Protein AF-A0A4W4F3M6-F1 (afdb_monomer)

Solvent-accessible surface area (backbone atoms only — not comparable to full-atom values): 14169 Å² total; per-residue (Å²): 135,55,70,69,59,50,49,32,59,74,66,23,46,83,70,50,26,47,63,78,42,70,34,51,40,45,69,64,74,73,84,75,56,84,88,66,72,78,77,68,86,71,60,65,53,36,33,48,32,36,32,33,39,76,52,85,80,70,49,48,35,43,35,35,32,36,32,43,68,99,49,94,57,76,42,83,77,48,75,41,51,55,82,42,39,48,34,41,33,33,76,41,47,89,52,92,53,26,43,36,34,44,33,39,82,92,46,77,50,51,35,26,33,85,34,36,66,51,34,46,57,40,52,33,54,49,50,55,47,41,71,74,69,40,81,91,57,68,53,45,76,40,42,48,33,62,78,56,76,72,55,89,52,63,67,56,60,48,48,51,50,48,53,48,49,51,52,50,49,54,49,54,49,50,59,47,49,57,55,46,52,58,51,50,52,53,50,50,54,52,49,52,50,52,49,52,50,52,53,49,53,49,50,54,67,72,67,51,75,88,74,90,72,88,79,94,84,81,88,82,94,76,88,78,98,79,86,88,81,85,87,88,87,79,89,77,84,80,131

pLDDT: mean 77.43, std 20.56, range [33.91, 98.5]

Radius of gyration: 34.09 Å; Cα contacts (8 Å, |Δi|>4): 280; chains: 1; bounding box: 42×45×116 Å

Nearest PDB structures (foldseek):
  5ulm-assembly1_A  TM=6.623E-01  e=1.222E-02  Homo sapiens
  8qgy-assembly1_A  TM=6.913E-01  e=2.417E-02  Homo sapiens
  5ulm-assembly2_B  TM=6.569E-01  e=1.369E-02  Homo sapiens
  1fao-assembly1_A  TM=5.763E-01  e=4.268E-02  Homo sapiens
  7byj-assembly1_A  TM=5.659E-01  e=5.358E-02  Homo sapiens

Organism: Electrophorus electricus (NCBI:txid8005)

Sequence (239 aa):
MSAKSAINKEIFTPHDERMLAAVQVKRRTKKKLPFLATGGQGDYSTFICLSVTNRKPTQVSITKVKQFEGSSSFIRRSQWTLDQLRQVNGIDPNRDGPEFDLMFENAFDQWVASSAGDKCMFVQVLHHTCQRYSADRKPEFVNCQSKLLGGNSILHSAADSVTSAVQKASQALNERGERLGRVEERTGDLMNSAQQFADTAHKVACSAPACSRVPRRLTPLLQCTRLFRGRSLPLRKLR

Structure (mmCIF, N/CA/C/O backbone):
data_AF-A0A4W4F3M6-F1
#
_entry.id   AF-A0A4W4F3M6-F1
#
loop_
_atom_site.group_PDB
_atom_site.id
_atom_site.type_symbol
_atom_site.label_atom_id
_atom_site.label_alt_id
_atom_site.label_comp_id
_atom_site.label_asym_id
_atom_site.label_entity_id
_atom_site.label_seq_id
_atom_site.pdbx_PDB_ins_code
_atom_site.Cartn_x
_atom_site.Cartn_y
_atom_site.Cartn_z
_atom_site.occupancy
_atom_site.B_iso_or_equiv
_atom_site.auth_seq_id
_atom_site.auth_comp_id
_atom_site.auth_asym_id
_atom_site.auth_atom_id
_atom_site.pdbx_PDB_model_num
ATOM 1 N N . MET A 1 1 ? 16.208 6.140 13.413 1.00 58.16 1 MET A N 1
ATOM 2 C CA . MET A 1 1 ? 14.813 5.693 13.166 1.00 58.16 1 MET A CA 1
ATOM 3 C C . MET A 1 1 ? 14.754 5.028 11.797 1.00 58.16 1 MET A C 1
ATOM 5 O O . MET A 1 1 ? 15.460 5.485 10.911 1.00 58.16 1 MET A O 1
ATOM 9 N N . SER A 1 2 ? 13.983 3.951 11.615 1.00 86.50 2 SER A N 1
ATOM 10 C CA . SER A 1 2 ? 13.838 3.315 10.294 1.00 86.50 2 SER A CA 1
ATOM 11 C C . SER A 1 2 ? 12.911 4.133 9.389 1.00 86.50 2 SER A C 1
ATOM 13 O O . SER A 1 2 ? 11.966 4.752 9.884 1.00 86.50 2 SER A O 1
ATOM 15 N N . ALA A 1 3 ? 13.129 4.091 8.069 1.00 88.06 3 ALA A N 1
ATOM 16 C CA . ALA A 1 3 ? 12.263 4.769 7.097 1.00 88.06 3 ALA A CA 1
ATOM 17 C C . ALA A 1 3 ? 10.784 4.374 7.269 1.00 88.06 3 ALA A C 1
ATOM 19 O O . ALA A 1 3 ? 9.910 5.232 7.250 1.00 88.06 3 ALA A O 1
ATOM 20 N N . LYS A 1 4 ? 10.501 3.093 7.557 1.00 91.44 4 LYS A N 1
ATOM 21 C CA . LYS A 1 4 ? 9.136 2.605 7.829 1.00 91.44 4 LYS A CA 1
ATOM 22 C C . LYS A 1 4 ? 8.488 3.320 9.026 1.00 91.44 4 LYS A C 1
ATOM 24 O O . LYS A 1 4 ? 7.316 3.674 8.962 1.00 91.44 4 LYS A O 1
ATOM 29 N N . SER A 1 5 ? 9.235 3.550 10.111 1.00 93.31 5 SER A N 1
ATOM 30 C CA . SER A 1 5 ? 8.703 4.249 11.289 1.00 93.31 5 SER A CA 1
ATOM 31 C C . SER A 1 5 ? 8.422 5.725 11.003 1.00 93.31 5 SER A C 1
ATOM 33 O O . SER A 1 5 ? 7.384 6.227 11.430 1.00 93.31 5 SER A O 1
ATOM 35 N N . ALA A 1 6 ? 9.313 6.392 10.263 1.00 95.56 6 ALA A N 1
ATOM 36 C CA . ALA A 1 6 ? 9.129 7.786 9.862 1.00 95.56 6 ALA A CA 1
ATOM 37 C C . ALA A 1 6 ? 7.903 7.943 8.950 1.00 95.56 6 ALA A C 1
ATOM 39 O O . ALA A 1 6 ? 7.010 8.722 9.264 1.00 95.56 6 ALA A O 1
ATOM 40 N N . ILE A 1 7 ? 7.778 7.095 7.920 1.00 96.38 7 ILE A N 1
ATOM 41 C CA . ILE A 1 7 ? 6.609 7.068 7.030 1.00 96.38 7 ILE A CA 1
ATOM 42 C C . ILE A 1 7 ? 5.313 6.875 7.826 1.00 96.38 7 ILE A C 1
ATOM 44 O O . ILE A 1 7 ? 4.353 7.604 7.601 1.00 96.38 7 ILE A O 1
ATOM 48 N N . ASN A 1 8 ? 5.261 5.925 8.770 1.00 96.25 8 ASN A N 1
ATOM 49 C CA . ASN A 1 8 ? 4.050 5.715 9.568 1.00 96.25 8 ASN A CA 1
ATOM 50 C C . ASN A 1 8 ? 3.639 6.988 10.323 1.00 96.25 8 ASN A C 1
ATOM 52 O O . ASN A 1 8 ? 2.481 7.388 10.256 1.00 96.25 8 ASN A O 1
ATOM 56 N N . LYS A 1 9 ? 4.598 7.637 10.992 1.00 95.81 9 LYS A N 1
ATOM 57 C CA . LYS A 1 9 ? 4.354 8.839 11.799 1.00 95.81 9 LYS A CA 1
ATOM 58 C C . LYS A 1 9 ? 3.984 10.062 10.963 1.00 95.81 9 LYS A C 1
ATOM 60 O O . LYS A 1 9 ? 3.129 10.827 11.383 1.00 95.81 9 LYS A O 1
ATOM 65 N N . GLU A 1 10 ? 4.629 10.253 9.818 1.00 96.06 10 GLU A N 1
ATOM 66 C CA . GLU A 1 10 ? 4.450 11.452 8.992 1.00 96.06 10 GLU A CA 1
ATOM 67 C C . GLU A 1 10 ? 3.269 11.338 8.027 1.00 96.06 10 GLU A C 1
ATOM 69 O O . GLU A 1 10 ? 2.623 12.336 7.730 1.00 96.06 10 GLU A O 1
ATOM 74 N N . ILE A 1 11 ? 2.981 10.132 7.529 1.00 97.38 11 ILE A N 1
ATOM 75 C CA . ILE A 1 11 ? 2.029 9.933 6.433 1.00 97.38 11 ILE A CA 1
ATOM 76 C C . ILE A 1 11 ? 0.732 9.284 6.890 1.00 97.38 11 ILE A C 1
ATOM 78 O O . ILE A 1 11 ? -0.305 9.594 6.322 1.00 97.38 11 ILE A O 1
ATOM 82 N N . PHE A 1 12 ? 0.755 8.379 7.869 1.00 97.44 12 PHE A N 1
ATOM 83 C CA . PHE A 1 12 ? -0.419 7.564 8.204 1.00 97.44 12 PHE A CA 1
ATOM 84 C C . PHE A 1 12 ? -1.064 7.978 9.527 1.00 97.44 12 PHE A C 1
ATOM 86 O O . PHE A 1 12 ? -2.267 8.229 9.567 1.00 97.44 12 PHE A O 1
ATOM 93 N N . THR A 1 13 ? -0.267 8.158 10.582 1.00 96.25 13 THR A N 1
ATOM 94 C CA . THR A 1 13 ? -0.758 8.602 11.894 1.00 96.25 13 THR A CA 1
ATOM 95 C C . THR A 1 13 ? -1.587 9.896 11.841 1.00 96.25 13 THR A C 1
ATOM 97 O O . THR A 1 13 ? -2.641 9.914 12.476 1.00 96.25 13 THR A O 1
ATOM 100 N N . PRO A 1 14 ? -1.225 10.947 11.070 1.00 96.31 14 PRO A N 1
ATOM 101 C CA . PRO A 1 14 ? -2.017 12.181 11.016 1.00 96.31 14 PRO A CA 1
ATOM 102 C C . PRO A 1 14 ? -3.410 11.996 10.401 1.00 96.31 14 PRO A C 1
ATOM 104 O O . PRO A 1 14 ? -4.299 12.810 10.628 1.00 96.31 14 PRO A O 1
ATOM 107 N N . HIS A 1 15 ? -3.606 10.921 9.635 1.00 95.19 15 HIS A N 1
ATOM 108 C CA . HIS A 1 15 ? -4.868 10.589 8.978 1.00 95.19 15 HIS A CA 1
ATOM 109 C C . HIS A 1 15 ? -5.657 9.498 9.712 1.00 95.19 15 HIS A C 1
ATOM 111 O O . HIS A 1 15 ? -6.617 8.967 9.161 1.00 95.19 15 HIS A O 1
ATOM 117 N N . ASP A 1 16 ? -5.274 9.170 10.951 1.00 95.31 16 ASP A N 1
ATOM 118 C CA . ASP A 1 16 ? -5.882 8.088 11.734 1.00 95.31 16 ASP A CA 1
ATOM 119 C C . ASP A 1 16 ? -5.808 6.720 11.022 1.00 95.31 16 ASP A C 1
ATOM 121 O O . ASP A 1 16 ? -6.701 5.868 11.095 1.00 95.31 16 ASP A O 1
ATOM 125 N N . GLU A 1 17 ? -4.698 6.525 10.307 1.00 96.44 17 GLU A N 1
ATOM 126 C CA . GLU A 1 17 ? -4.328 5.284 9.646 1.00 96.44 17 GLU A CA 1
ATOM 127 C C . GLU A 1 17 ? -3.145 4.625 10.364 1.00 96.44 17 GLU A C 1
ATOM 129 O O . GLU A 1 17 ? -2.232 5.278 10.877 1.00 96.44 17 GLU A O 1
ATOM 134 N N . ARG A 1 18 ? -3.126 3.293 10.345 1.00 94.94 18 ARG A N 1
ATOM 135 C CA . ARG A 1 18 ? -2.020 2.462 10.813 1.00 94.94 18 ARG A CA 1
ATOM 136 C C . ARG A 1 18 ? -1.401 1.728 9.633 1.00 94.94 18 ARG A C 1
ATOM 138 O O . ARG A 1 18 ? -2.063 0.913 8.989 1.00 94.94 18 ARG A O 1
ATOM 145 N N . MET A 1 19 ? -0.119 1.965 9.372 1.00 97.19 19 MET A N 1
ATOM 146 C CA . MET A 1 19 ? 0.617 1.226 8.349 1.00 97.19 19 MET A CA 1
ATOM 147 C C . MET A 1 19 ? 0.900 -0.211 8.817 1.00 97.19 19 MET A C 1
ATOM 149 O O . MET A 1 19 ? 1.522 -0.417 9.857 1.00 97.19 19 MET A O 1
ATOM 153 N N . LEU A 1 20 ? 0.454 -1.201 8.042 1.00 96.50 20 LEU A N 1
ATOM 154 C CA . LEU A 1 20 ? 0.681 -2.629 8.287 1.00 96.50 20 LEU A CA 1
ATOM 155 C C . LEU A 1 20 ? 2.022 -3.102 7.722 1.00 96.50 20 LEU A C 1
ATOM 157 O O . LEU A 1 20 ? 2.741 -3.866 8.361 1.00 96.50 20 LEU A O 1
ATOM 161 N N . ALA A 1 21 ? 2.364 -2.649 6.516 1.00 97.12 21 ALA A N 1
ATOM 162 C CA . ALA A 1 21 ? 3.606 -3.005 5.843 1.00 97.12 21 ALA A CA 1
ATOM 163 C C . ALA A 1 21 ? 4.052 -1.893 4.892 1.00 97.12 21 ALA A C 1
ATOM 165 O O . ALA A 1 21 ? 3.239 -1.131 4.373 1.00 97.12 21 ALA A O 1
ATOM 166 N N . ALA A 1 22 ? 5.357 -1.831 4.638 1.00 97.62 22 ALA A N 1
ATOM 167 C CA . ALA A 1 22 ? 5.939 -0.989 3.603 1.00 97.62 22 ALA A CA 1
ATOM 168 C C . ALA A 1 22 ? 7.127 -1.693 2.948 1.00 97.62 22 ALA A C 1
ATOM 170 O O . ALA A 1 22 ? 7.941 -2.312 3.645 1.00 97.62 22 ALA A O 1
ATOM 171 N N . VAL A 1 23 ? 7.232 -1.554 1.629 1.00 97.69 23 VAL A N 1
ATOM 172 C CA . VAL A 1 23 ? 8.332 -2.070 0.809 1.00 97.69 23 VAL A CA 1
ATOM 173 C C . VAL A 1 23 ? 8.924 -0.942 -0.027 1.00 97.69 23 VAL A C 1
ATOM 175 O O . VAL A 1 23 ? 8.195 -0.201 -0.686 1.00 97.69 23 VAL A O 1
ATOM 178 N N . GLN A 1 24 ? 10.249 -0.790 0.017 1.00 97.31 24 GLN A N 1
ATOM 179 C CA . GLN A 1 24 ? 10.954 0.120 -0.879 1.00 97.31 24 GLN A CA 1
ATOM 180 C C . GLN A 1 24 ? 11.063 -0.535 -2.253 1.00 97.31 24 GLN A C 1
ATOM 182 O O . GLN A 1 24 ? 11.440 -1.702 -2.357 1.00 97.31 24 GLN A O 1
ATOM 187 N N . VAL A 1 25 ? 10.731 0.211 -3.304 1.00 96.81 25 VAL A N 1
ATOM 188 C CA . VAL A 1 25 ? 10.641 -0.316 -4.665 1.00 96.81 25 VAL A CA 1
ATOM 189 C C . VAL A 1 25 ? 11.286 0.604 -5.693 1.00 96.81 25 VAL A C 1
ATOM 191 O O . VAL A 1 25 ? 11.348 1.825 -5.537 1.00 96.81 25 VAL A O 1
ATOM 194 N N . LYS A 1 26 ? 11.705 0.003 -6.804 1.00 94.56 26 LYS A N 1
ATOM 195 C CA . LYS A 1 26 ? 12.056 0.671 -8.059 1.00 94.56 26 LYS A CA 1
ATOM 196 C C . LYS A 1 26 ? 11.155 0.145 -9.170 1.00 94.56 26 LYS A C 1
ATOM 198 O O . LYS A 1 26 ? 10.709 -0.999 -9.130 1.00 94.56 26 LYS A O 1
ATOM 203 N N . ARG A 1 27 ? 10.861 0.980 -10.167 1.00 90.81 27 ARG A N 1
ATOM 204 C CA . ARG A 1 27 ? 10.042 0.563 -11.313 1.00 90.81 27 ARG A CA 1
ATOM 205 C C . ARG A 1 27 ? 10.836 -0.428 -12.165 1.00 90.81 27 ARG A C 1
ATOM 207 O O . ARG A 1 27 ? 11.965 -0.110 -12.531 1.00 90.81 27 ARG A O 1
ATOM 214 N N . ARG A 1 28 ? 10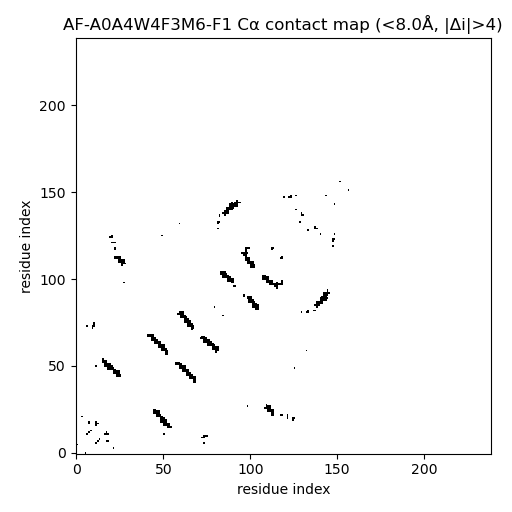.258 -1.590 -12.494 1.00 87.44 28 ARG A N 1
ATOM 215 C CA . ARG A 1 28 ? 10.966 -2.621 -13.279 1.00 87.44 28 ARG A CA 1
ATOM 216 C C . ARG A 1 28 ? 11.234 -2.176 -14.713 1.00 87.44 28 ARG A C 1
ATOM 218 O O . ARG A 1 28 ? 12.342 -2.306 -15.215 1.00 87.44 28 ARG A O 1
ATOM 225 N N . THR A 1 29 ? 10.224 -1.606 -15.357 1.00 69.81 29 THR A N 1
ATOM 226 C CA . THR A 1 29 ? 10.308 -1.077 -16.717 1.00 69.81 29 THR A CA 1
ATOM 227 C C . THR A 1 29 ? 10.339 0.446 -16.658 1.00 69.81 29 THR A C 1
ATOM 229 O O . THR A 1 29 ? 9.330 1.131 -16.472 1.00 69.81 29 THR A O 1
ATOM 232 N N . LYS A 1 30 ? 11.532 1.023 -16.827 1.00 54.69 30 LYS A N 1
ATOM 233 C CA . LYS A 1 30 ? 11.639 2.422 -17.245 1.00 54.69 30 LYS A CA 1
ATOM 234 C C . LYS A 1 30 ? 11.186 2.423 -18.707 1.00 54.69 30 LYS A C 1
ATOM 236 O O . LYS A 1 30 ? 11.951 1.973 -19.553 1.00 54.69 30 LYS A O 1
ATOM 241 N N . LYS A 1 31 ? 9.963 2.875 -19.030 1.00 50.16 31 LYS A N 1
ATOM 242 C CA . LYS A 1 31 ? 9.648 3.287 -20.412 1.00 50.16 31 LYS A CA 1
ATOM 243 C C . LYS A 1 31 ? 10.624 4.420 -20.751 1.00 50.16 31 LYS A C 1
ATOM 245 O O . LYS A 1 31 ? 10.342 5.584 -20.493 1.00 50.16 31 LYS A O 1
ATOM 250 N N . LYS A 1 32 ? 11.826 4.078 -21.221 1.00 43.16 32 LYS A N 1
ATOM 251 C CA . LYS A 1 32 ? 12.764 5.020 -21.819 1.00 43.16 32 LYS A CA 1
ATOM 252 C C . LYS A 1 32 ? 12.167 5.363 -23.179 1.00 43.16 32 LYS A C 1
ATOM 254 O O . LYS A 1 32 ? 12.429 4.688 -24.162 1.00 43.16 32 LYS A O 1
ATOM 259 N N . LEU A 1 33 ? 11.364 6.416 -23.222 1.00 46.62 33 LEU A N 1
ATOM 260 C CA . LEU A 1 33 ? 11.435 7.332 -24.350 1.00 46.62 33 LEU A CA 1
ATOM 261 C C . LEU A 1 33 ? 12.533 8.331 -23.969 1.00 46.62 33 LEU A C 1
ATOM 263 O O . LEU A 1 33 ? 12.263 9.239 -23.186 1.00 46.62 33 LEU A O 1
ATOM 267 N N . PRO A 1 34 ? 13.788 8.133 -24.418 1.00 48.34 34 PRO A N 1
ATOM 268 C CA . PRO A 1 34 ? 14.910 8.990 -24.032 1.00 48.34 34 PRO A CA 1
ATOM 269 C C . PRO A 1 34 ? 14.723 10.467 -24.421 1.00 48.34 34 PRO A C 1
ATOM 271 O O . PRO A 1 34 ? 15.426 11.310 -23.882 1.00 48.34 34 PRO A O 1
ATOM 274 N N . PHE A 1 35 ? 13.762 10.788 -25.294 1.00 49.53 35 PHE A N 1
ATOM 275 C CA . PHE A 1 35 ? 13.485 12.153 -25.748 1.00 49.53 35 PHE A CA 1
ATOM 276 C C . PHE A 1 35 ? 12.460 12.921 -24.892 1.00 49.53 35 PHE A C 1
ATOM 278 O O . PHE A 1 35 ? 12.436 14.144 -24.903 1.00 49.53 35 PHE A O 1
ATOM 285 N N . LEU A 1 36 ? 11.641 12.223 -24.100 1.00 47.22 36 LEU A N 1
ATOM 286 C CA . LEU A 1 36 ? 10.678 12.833 -23.179 1.00 47.22 36 LEU A CA 1
ATOM 287 C C . LEU A 1 36 ? 11.107 12.538 -21.748 1.00 47.22 36 LEU A C 1
ATOM 289 O O . LEU A 1 36 ? 10.385 11.920 -20.965 1.00 47.22 36 LEU A O 1
ATOM 293 N N . ALA A 1 37 ? 12.309 12.989 -21.395 1.00 46.66 37 ALA A N 1
ATOM 294 C CA . ALA A 1 37 ? 12.613 13.277 -20.006 1.00 46.66 37 ALA A CA 1
ATOM 295 C C . ALA A 1 37 ? 11.687 14.421 -19.561 1.00 46.66 37 ALA A C 1
ATOM 297 O O . ALA A 1 37 ? 12.104 15.568 -19.451 1.00 46.66 37 ALA A O 1
ATOM 298 N N . THR A 1 38 ? 10.409 14.119 -19.310 1.00 48.41 38 THR A N 1
ATOM 299 C CA . THR A 1 38 ? 9.567 14.936 -18.442 1.00 48.41 38 THR A CA 1
ATOM 300 C C . THR A 1 38 ? 10.195 14.822 -17.061 1.00 48.41 38 THR A C 1
ATOM 302 O O . THR A 1 38 ? 9.866 13.931 -16.271 1.00 48.41 38 THR A O 1
ATOM 305 N N . GLY A 1 39 ? 11.225 15.642 -16.858 1.00 44.19 39 GLY A N 1
ATOM 306 C CA . GLY A 1 39 ? 11.992 15.764 -15.642 1.00 44.19 39 GLY A CA 1
ATOM 307 C C . GLY A 1 39 ? 11.041 16.088 -14.508 1.00 44.19 39 GLY A C 1
ATOM 308 O O . GLY A 1 39 ? 10.492 17.180 -14.427 1.00 44.19 39 GLY A O 1
ATOM 309 N N . GLY A 1 40 ? 10.835 15.106 -13.639 1.00 48.88 40 GLY A N 1
ATOM 310 C CA . GLY A 1 40 ? 10.407 15.355 -12.277 1.00 48.88 40 GLY A CA 1
ATOM 311 C C . GLY A 1 40 ? 11.662 15.429 -11.421 1.00 48.88 40 GLY A C 1
ATOM 312 O O . GLY A 1 40 ? 12.344 14.422 -11.280 1.00 48.88 40 GLY A O 1
ATOM 313 N N . GLN A 1 41 ? 11.944 16.632 -10.934 1.00 54.22 41 GLN A N 1
ATOM 314 C CA . GLN A 1 41 ? 12.907 17.056 -9.914 1.00 54.22 41 GLN A CA 1
ATOM 315 C C . GLN A 1 41 ? 13.509 15.924 -9.040 1.00 54.22 41 GLN A C 1
ATOM 317 O O . GLN A 1 41 ? 12.809 15.347 -8.209 1.00 54.22 41 GLN A O 1
ATOM 322 N N . GLY A 1 42 ? 14.813 15.664 -9.212 1.00 64.25 42 GLY A N 1
ATOM 323 C CA . GLY A 1 42 ? 15.670 14.901 -8.289 1.00 64.25 42 GLY A CA 1
ATOM 324 C C . GLY A 1 42 ? 15.527 13.374 -8.294 1.00 64.25 42 GLY A C 1
ATOM 325 O O . GLY A 1 42 ? 14.509 12.814 -8.712 1.00 64.25 42 GLY A O 1
ATOM 326 N N . ASP A 1 43 ? 16.559 12.688 -7.795 1.00 82.38 43 ASP A N 1
ATOM 327 C CA . ASP A 1 43 ? 16.445 11.275 -7.442 1.00 82.38 43 ASP A CA 1
ATOM 328 C C . ASP A 1 43 ? 15.449 11.106 -6.285 1.00 82.38 43 ASP A C 1
ATOM 330 O O . ASP A 1 43 ? 15.254 11.984 -5.442 1.00 82.38 43 ASP A O 1
ATOM 334 N N . TYR A 1 44 ? 14.741 9.977 -6.264 1.00 90.12 44 TYR A N 1
ATOM 335 C CA . TYR A 1 44 ? 13.743 9.697 -5.237 1.00 90.12 44 TYR A CA 1
ATOM 336 C C . TYR A 1 44 ? 13.700 8.216 -4.877 1.00 90.12 44 TYR A C 1
ATOM 338 O O . TYR A 1 44 ? 13.809 7.329 -5.728 1.00 90.12 44 TYR A O 1
ATOM 346 N N . SER A 1 45 ? 13.432 7.945 -3.604 1.00 93.31 45 SER A N 1
ATOM 347 C CA . SER A 1 45 ? 13.028 6.626 -3.125 1.00 93.31 45 SER A CA 1
ATOM 348 C C . SER A 1 45 ? 11.514 6.479 -3.225 1.00 93.31 45 SER A C 1
ATOM 350 O O . SER A 1 45 ? 10.769 7.400 -2.893 1.00 93.31 45 SER A O 1
ATOM 352 N N . THR A 1 46 ? 11.039 5.323 -3.694 1.00 96.12 46 THR A N 1
ATOM 353 C CA . THR A 1 46 ? 9.606 4.997 -3.746 1.00 96.12 46 THR A CA 1
ATOM 354 C C . THR A 1 46 ? 9.302 3.872 -2.771 1.00 96.12 46 THR A C 1
ATOM 356 O O . THR A 1 46 ? 10.050 2.902 -2.686 1.00 96.12 46 THR A O 1
ATOM 359 N N . PHE A 1 47 ? 8.181 3.991 -2.072 1.00 97.88 47 PHE A N 1
ATOM 360 C CA . PHE A 1 47 ? 7.657 2.988 -1.162 1.00 97.88 47 PHE A CA 1
ATOM 361 C C . PHE A 1 47 ? 6.219 2.651 -1.549 1.00 97.88 47 PHE A C 1
ATOM 363 O O . PHE A 1 47 ? 5.444 3.540 -1.909 1.00 97.88 47 PHE A O 1
ATOM 370 N N . ILE A 1 48 ? 5.864 1.372 -1.456 1.00 98.31 48 ILE A N 1
ATOM 371 C CA . ILE A 1 48 ? 4.472 0.922 -1.461 1.00 98.31 48 ILE A CA 1
ATOM 372 C C . ILE A 1 48 ? 4.123 0.527 -0.035 1.00 98.31 48 ILE A C 1
ATOM 374 O O . ILE A 1 48 ? 4.811 -0.288 0.580 1.00 98.31 48 ILE A O 1
ATOM 378 N N . CYS A 1 49 ? 3.072 1.137 0.488 1.00 98.50 49 CYS A N 1
ATOM 379 C CA . CYS A 1 49 ? 2.616 0.995 1.858 1.00 98.50 49 CYS A CA 1
ATOM 380 C C . CYS A 1 49 ? 1.213 0.395 1.863 1.00 98.50 49 CYS A C 1
ATOM 382 O O . CYS A 1 49 ? 0.373 0.794 1.062 1.00 98.50 49 CYS A O 1
ATOM 384 N N . LEU A 1 50 ? 0.951 -0.523 2.784 1.00 98.44 50 LEU A N 1
ATOM 385 C CA . LEU A 1 50 ? -0.381 -1.033 3.085 1.00 98.44 50 LEU A CA 1
ATOM 386 C C . LEU A 1 50 ? -0.812 -0.458 4.433 1.00 98.44 50 LEU A C 1
ATOM 388 O O . LEU A 1 50 ? -0.068 -0.589 5.408 1.00 98.44 50 LEU A O 1
ATOM 392 N N . SER A 1 51 ? -1.981 0.170 4.499 1.00 98.12 51 SER A N 1
ATOM 393 C CA . SER A 1 51 ? -2.517 0.782 5.717 1.00 98.12 51 SER A CA 1
ATOM 394 C C . SER A 1 51 ? -3.977 0.413 5.953 1.00 98.12 51 SER A C 1
ATOM 396 O O . SER A 1 51 ? -4.695 0.014 5.035 1.00 98.12 51 SER A O 1
ATOM 398 N N . VAL A 1 52 ? -4.399 0.547 7.210 1.00 96.94 52 VAL A N 1
ATOM 399 C CA . VAL A 1 52 ? -5.793 0.410 7.644 1.00 96.94 52 VAL A CA 1
ATOM 400 C C . VAL A 1 52 ? -6.210 1.639 8.436 1.00 96.94 52 VAL A C 1
ATOM 402 O O . VAL A 1 52 ? -5.404 2.175 9.196 1.00 96.94 52 VAL A O 1
ATOM 405 N N . THR A 1 53 ? -7.453 2.082 8.292 1.00 95.81 53 THR A N 1
ATOM 406 C CA . THR A 1 53 ? -8.012 3.132 9.153 1.00 95.81 53 THR A CA 1
ATOM 407 C C . THR A 1 53 ? -8.348 2.567 10.535 1.00 95.81 53 THR A C 1
ATOM 409 O O . THR A 1 53 ? -8.781 1.419 10.662 1.00 95.81 53 THR A O 1
ATOM 412 N N . ASN A 1 54 ? -8.170 3.367 11.589 1.00 91.81 54 ASN A N 1
ATOM 413 C CA . ASN A 1 54 ? -8.616 2.982 12.937 1.00 91.81 54 ASN A CA 1
ATOM 414 C C . ASN A 1 54 ? -10.111 3.274 13.161 1.00 91.81 54 ASN A C 1
ATOM 416 O O . ASN A 1 54 ? -10.723 2.734 14.084 1.00 91.81 54 ASN A O 1
ATOM 420 N N . ARG A 1 55 ? -10.707 4.123 12.313 1.00 89.94 55 ARG A N 1
ATOM 421 C CA . ARG A 1 55 ? -12.132 4.475 12.353 1.00 89.94 55 ARG A CA 1
ATOM 422 C C . ARG A 1 55 ? -13.006 3.343 11.823 1.00 89.94 55 ARG A C 1
ATOM 424 O O . ARG A 1 55 ? -12.546 2.463 11.099 1.00 89.94 55 ARG A O 1
ATOM 431 N N . LYS A 1 56 ? -14.292 3.395 12.175 1.00 88.69 56 LYS A N 1
ATOM 432 C CA . LYS A 1 56 ? -15.324 2.508 11.629 1.00 88.69 56 LYS A CA 1
ATOM 433 C C . LYS A 1 56 ? -16.138 3.262 10.565 1.00 88.69 56 LYS A C 1
ATOM 435 O O . LYS A 1 56 ? -16.545 4.386 10.852 1.00 88.69 56 LYS A O 1
ATOM 440 N N . PRO A 1 57 ? -16.407 2.664 9.390 1.00 88.69 57 PRO A N 1
ATOM 441 C CA . PRO A 1 57 ? -15.944 1.345 8.941 1.00 88.69 57 PRO A CA 1
ATOM 442 C C . PRO A 1 57 ? -14.429 1.313 8.659 1.00 88.69 57 PRO A C 1
ATOM 444 O O . PRO A 1 57 ? -13.851 2.303 8.211 1.00 88.69 57 PRO A O 1
ATOM 447 N N . THR A 1 58 ? -13.788 0.172 8.941 1.00 91.69 58 THR A N 1
ATOM 448 C CA . THR A 1 58 ? -12.359 -0.020 8.651 1.00 91.69 58 THR A CA 1
ATOM 449 C C . THR A 1 58 ? -12.154 -0.085 7.147 1.00 91.69 58 THR A C 1
ATOM 451 O O . THR A 1 58 ? -12.770 -0.903 6.470 1.00 91.69 58 THR A O 1
ATOM 454 N N . GLN A 1 59 ? -11.251 0.745 6.644 1.00 94.12 59 GLN A N 1
ATOM 455 C CA . GLN A 1 59 ? -10.891 0.814 5.238 1.00 94.12 59 GLN A CA 1
ATOM 456 C C . GLN A 1 59 ? -9.417 0.462 5.078 1.00 94.12 59 GLN A C 1
ATOM 458 O O . GLN A 1 59 ? -8.571 0.916 5.851 1.00 94.12 59 GLN A O 1
ATOM 463 N N . VAL A 1 60 ? -9.113 -0.344 4.065 1.00 96.75 60 VAL A N 1
ATOM 464 C CA . VAL A 1 60 ? -7.747 -0.749 3.735 1.00 96.75 60 VAL A CA 1
ATOM 465 C C . VAL A 1 60 ? -7.306 -0.046 2.460 1.00 96.75 60 VAL A C 1
ATOM 467 O O . VAL A 1 60 ? -8.041 -0.030 1.470 1.00 96.75 60 VAL A O 1
ATOM 470 N N . SER A 1 61 ? -6.096 0.511 2.482 1.00 97.44 61 SER A N 1
ATOM 471 C CA . SER A 1 61 ? -5.531 1.240 1.348 1.00 97.44 61 SER A CA 1
ATOM 472 C C . SER A 1 61 ? -4.101 0.816 1.037 1.00 97.44 61 SER A C 1
ATOM 474 O O . SER A 1 61 ? -3.285 0.570 1.926 1.00 97.44 61 SER A O 1
ATOM 476 N N . ILE A 1 62 ? -3.778 0.792 -0.253 1.00 98.31 62 ILE A N 1
ATOM 477 C CA . ILE A 1 62 ? -2.424 0.655 -0.783 1.00 98.31 62 ILE A CA 1
ATOM 478 C C . ILE A 1 62 ? -1.982 2.042 -1.242 1.00 98.31 62 ILE A C 1
ATOM 480 O O . ILE A 1 62 ? -2.593 2.644 -2.119 1.00 98.31 62 ILE A O 1
ATOM 484 N N . THR A 1 63 ? -0.923 2.571 -0.641 1.00 98.44 63 THR A N 1
ATOM 485 C CA . THR A 1 63 ? -0.460 3.943 -0.863 1.00 98.44 63 THR A CA 1
ATOM 486 C C . THR A 1 63 ? 0.960 3.946 -1.401 1.00 98.44 63 THR A C 1
ATOM 488 O O . THR A 1 63 ? 1.865 3.340 -0.828 1.00 98.44 63 THR A O 1
ATOM 491 N N . LYS A 1 64 ? 1.175 4.679 -2.489 1.00 97.88 64 LYS A N 1
ATOM 492 C CA . LYS A 1 64 ? 2.494 4.951 -3.053 1.00 97.88 64 LYS A CA 1
ATOM 493 C C . LYS A 1 64 ? 3.058 6.223 -2.444 1.00 97.88 64 LYS A C 1
ATOM 495 O O . LYS A 1 64 ? 2.500 7.306 -2.624 1.00 97.88 64 LYS A O 1
ATOM 500 N N . VAL A 1 65 ? 4.194 6.097 -1.778 1.00 97.62 65 VAL A N 1
ATOM 501 C CA . VAL A 1 65 ? 4.886 7.189 -1.092 1.00 97.62 65 VAL A CA 1
ATOM 502 C C . VAL A 1 65 ? 6.238 7.422 -1.755 1.00 97.62 65 VAL A C 1
ATOM 504 O O . VAL A 1 65 ? 6.906 6.476 -2.171 1.00 97.62 65 VAL A O 1
ATOM 507 N N . LYS A 1 66 ? 6.646 8.683 -1.883 1.00 95.56 66 LYS A N 1
ATOM 508 C CA . LYS A 1 66 ? 7.982 9.058 -2.348 1.00 95.56 66 LYS A CA 1
ATOM 509 C C . LYS A 1 66 ? 8.719 9.870 -1.298 1.00 95.56 66 LYS A C 1
ATOM 511 O O . LYS A 1 66 ? 8.103 10.667 -0.600 1.00 95.56 66 LYS A O 1
ATOM 516 N N . GLN A 1 67 ? 10.030 9.690 -1.259 1.00 94.19 67 GLN A N 1
ATOM 517 C CA . GLN A 1 67 ? 10.970 10.559 -0.564 1.00 94.19 67 GLN A CA 1
ATOM 518 C C . GLN A 1 67 ? 11.954 11.091 -1.600 1.00 94.19 67 GLN A C 1
ATOM 520 O O . GLN A 1 67 ? 12.597 10.296 -2.286 1.00 94.19 67 GLN A O 1
ATOM 525 N N . PHE A 1 68 ? 12.029 12.408 -1.748 1.00 91.25 68 PHE A N 1
ATOM 526 C CA . PHE A 1 68 ? 12.946 13.051 -2.688 1.00 91.25 68 PHE A CA 1
ATOM 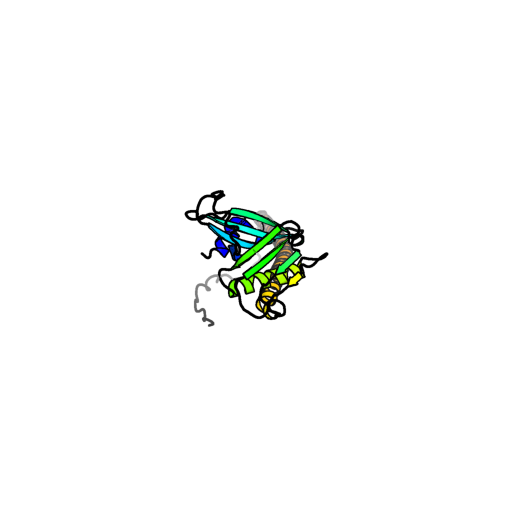527 C C . PHE A 1 68 ? 14.316 13.235 -2.038 1.00 91.25 68 PHE A C 1
ATOM 529 O O . PHE A 1 68 ? 14.404 13.489 -0.838 1.00 91.25 68 PHE A O 1
ATOM 536 N N . GLU A 1 69 ? 15.381 13.086 -2.820 1.00 87.12 69 GLU A N 1
ATOM 537 C CA . GLU A 1 69 ? 16.743 13.314 -2.349 1.00 87.12 69 GLU A CA 1
ATOM 538 C C . GLU A 1 69 ? 16.904 14.742 -1.804 1.00 87.12 69 GLU A C 1
ATOM 540 O O . GLU A 1 69 ? 16.324 15.695 -2.323 1.00 87.12 69 GLU A O 1
ATOM 545 N N . GLY A 1 70 ? 17.636 14.880 -0.696 1.00 85.19 70 GLY A N 1
ATOM 546 C CA . GLY A 1 70 ? 17.779 16.148 0.026 1.00 85.19 70 GLY A CA 1
ATOM 547 C C . GLY A 1 70 ? 16.565 16.548 0.873 1.00 85.19 70 GLY A C 1
ATOM 548 O O . GLY A 1 70 ? 16.665 17.486 1.659 1.00 85.19 70 GLY A O 1
ATOM 549 N N . SER A 1 71 ? 15.439 15.830 0.780 1.00 87.50 71 SER A N 1
ATOM 550 C CA . SER A 1 71 ? 14.274 16.031 1.643 1.00 87.50 71 SER A CA 1
ATOM 551 C C . SER A 1 71 ? 14.167 14.934 2.701 1.00 87.50 71 SER A C 1
ATOM 553 O O . SER A 1 71 ? 14.265 13.737 2.421 1.00 87.50 71 SER A O 1
ATOM 555 N N . SER A 1 72 ? 13.901 15.338 3.942 1.00 86.81 72 SER A N 1
ATOM 556 C CA . SER A 1 72 ? 13.513 14.409 5.005 1.00 86.81 72 SER A CA 1
ATOM 557 C C . SER A 1 72 ? 12.047 13.982 4.910 1.00 86.81 72 SER A C 1
ATOM 559 O O . SER A 1 72 ? 11.678 12.999 5.541 1.00 86.81 72 SER A O 1
ATOM 561 N N . SER A 1 73 ? 11.228 14.705 4.143 1.00 90.69 73 SER A N 1
ATOM 562 C CA . SER A 1 73 ? 9.777 14.540 4.133 1.00 90.69 73 SER A CA 1
ATOM 563 C C . SER A 1 73 ? 9.315 13.495 3.122 1.00 90.69 73 SER A C 1
ATOM 565 O O . SER A 1 73 ? 9.854 13.362 2.017 1.00 90.69 73 SER A O 1
ATOM 567 N N . PHE A 1 74 ? 8.242 12.796 3.478 1.00 95.88 74 PHE A N 1
ATOM 568 C CA . PHE A 1 74 ? 7.553 11.863 2.592 1.00 95.88 74 PHE A CA 1
ATOM 569 C C . PHE A 1 74 ? 6.335 12.513 1.922 1.00 95.88 74 PHE A C 1
ATOM 571 O O . PHE A 1 74 ? 5.670 13.374 2.491 1.00 95.88 74 PHE A O 1
ATOM 578 N N . ILE A 1 75 ? 6.013 12.086 0.697 1.00 95.31 75 ILE A N 1
ATOM 579 C CA . ILE A 1 75 ? 4.870 12.596 -0.075 1.00 95.31 75 ILE A CA 1
ATOM 580 C C . ILE A 1 75 ? 4.049 11.426 -0.624 1.00 95.31 75 ILE A C 1
ATOM 582 O O . ILE A 1 75 ? 4.576 10.569 -1.343 1.00 95.31 75 ILE A O 1
ATOM 586 N N . ARG A 1 76 ? 2.738 11.407 -0.342 1.00 96.94 76 ARG A N 1
ATOM 587 C CA . ARG A 1 76 ? 1.779 10.498 -0.997 1.00 96.94 76 ARG A CA 1
ATOM 588 C C . ARG A 1 76 ? 1.634 10.886 -2.471 1.00 96.94 76 ARG A C 1
ATOM 590 O O . ARG A 1 76 ? 1.382 12.041 -2.794 1.00 96.94 76 ARG A O 1
ATOM 597 N N . ARG A 1 77 ? 1.806 9.927 -3.383 1.00 95.56 77 ARG A N 1
ATOM 598 C CA . ARG A 1 77 ? 1.693 10.147 -4.840 1.00 95.56 77 ARG A CA 1
ATOM 599 C C . ARG A 1 77 ? 0.439 9.544 -5.443 1.00 95.56 77 ARG A C 1
ATOM 601 O O . ARG A 1 77 ? -0.089 10.091 -6.405 1.00 95.56 77 ARG A O 1
ATOM 608 N N . SER A 1 78 ? 0.022 8.395 -4.934 1.00 96.12 78 SER A N 1
ATOM 609 C CA . SER A 1 78 ? -1.164 7.672 -5.388 1.00 96.12 78 SER A CA 1
ATOM 610 C C . SER A 1 78 ? -1.661 6.809 -4.239 1.00 96.12 78 SER A C 1
ATOM 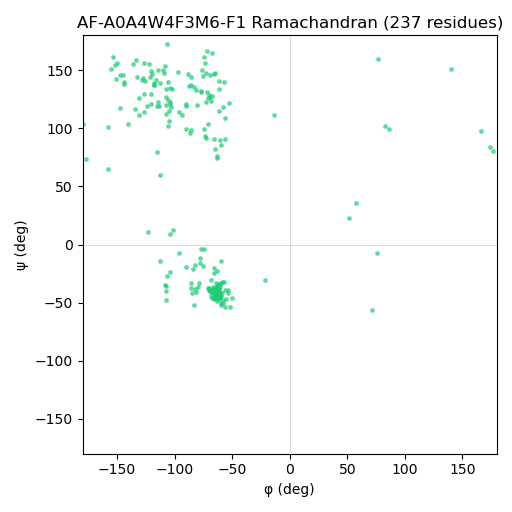612 O O . SER A 1 78 ? -0.862 6.386 -3.399 1.00 96.12 78 SER A O 1
ATOM 614 N N . GLN A 1 79 ? -2.960 6.553 -4.203 1.00 97.19 79 GLN A N 1
ATOM 615 C CA . GLN A 1 79 ? -3.593 5.698 -3.213 1.00 97.19 79 GLN A CA 1
ATOM 616 C C . GLN A 1 79 ? -4.717 4.928 -3.898 1.00 97.19 79 GLN A C 1
ATOM 618 O O . GLN A 1 79 ? -5.437 5.494 -4.718 1.00 97.19 79 GLN A O 1
ATOM 623 N N . TRP A 1 80 ? -4.832 3.651 -3.564 1.00 97.44 80 TRP A N 1
ATOM 624 C CA . TRP A 1 80 ? -5.865 2.749 -4.055 1.00 97.44 80 TRP A CA 1
ATOM 625 C C . TRP A 1 80 ? -6.518 2.063 -2.870 1.00 97.44 80 TRP A C 1
ATOM 627 O O . TRP A 1 80 ? -5.829 1.693 -1.915 1.00 97.44 80 TRP A O 1
ATOM 637 N N . THR A 1 81 ? -7.828 1.869 -2.927 1.00 95.94 81 THR A N 1
ATOM 638 C CA . THR A 1 81 ? -8.508 1.021 -1.946 1.00 95.94 81 THR A CA 1
ATOM 639 C C . THR A 1 81 ? -8.196 -0.443 -2.235 1.00 95.94 81 THR A C 1
ATOM 641 O O . THR A 1 81 ? -7.847 -0.813 -3.359 1.00 95.94 81 THR A O 1
ATOM 644 N N . LEU A 1 82 ? -8.302 -1.298 -1.219 1.00 95.25 82 LEU A N 1
ATOM 645 C CA . LEU A 1 82 ? -8.043 -2.728 -1.388 1.00 95.25 82 LEU A CA 1
ATOM 646 C C . LEU A 1 82 ? -8.970 -3.374 -2.431 1.00 95.25 82 LEU A C 1
ATOM 648 O O . LEU A 1 82 ? -8.523 -4.245 -3.168 1.00 95.25 82 LEU A O 1
ATOM 652 N N . ASP A 1 83 ? -10.211 -2.900 -2.554 1.00 93.81 83 ASP A N 1
ATOM 653 C CA . ASP A 1 83 ? -11.207 -3.427 -3.503 1.00 93.81 83 ASP A CA 1
ATOM 654 C C . ASP A 1 83 ? -10.829 -3.191 -4.973 1.00 93.81 83 ASP A C 1
ATOM 656 O O . ASP A 1 83 ? -11.236 -3.939 -5.867 1.00 93.81 83 ASP A O 1
ATOM 660 N N . GLN A 1 84 ? -10.003 -2.172 -5.226 1.00 95.50 84 GLN A N 1
ATOM 661 C CA . GLN A 1 84 ? -9.482 -1.883 -6.559 1.00 95.50 84 GLN A CA 1
ATOM 662 C C . GLN A 1 84 ? -8.377 -2.855 -6.972 1.00 95.50 84 GLN A C 1
ATOM 664 O O . GLN A 1 84 ? -8.071 -2.930 -8.162 1.00 95.50 84 GLN A O 1
ATOM 669 N N . LEU A 1 85 ? -7.752 -3.577 -6.035 1.00 97.12 85 LEU A N 1
ATOM 670 C CA . LEU A 1 85 ? -6.721 -4.563 -6.348 1.00 97.12 85 LEU A CA 1
ATOM 671 C C . LEU A 1 85 ? -7.372 -5.781 -7.015 1.00 97.12 85 LEU A C 1
ATOM 673 O O . LEU A 1 85 ? -8.301 -6.384 -6.484 1.00 97.12 85 LEU A O 1
ATOM 677 N N . ARG A 1 86 ? -6.873 -6.155 -8.193 1.00 96.81 86 ARG A N 1
ATOM 678 C CA . ARG A 1 86 ? -7.369 -7.296 -8.975 1.00 96.81 86 ARG A CA 1
ATOM 679 C C . ARG A 1 86 ? -6.416 -8.473 -8.955 1.00 96.81 86 ARG A C 1
ATOM 681 O O . ARG A 1 86 ? -6.869 -9.608 -8.855 1.00 96.81 86 ARG A O 1
ATOM 688 N N . GLN A 1 87 ? -5.115 -8.208 -9.029 1.00 97.31 87 GLN A N 1
ATOM 689 C CA . GLN A 1 87 ? -4.113 -9.263 -9.088 1.00 97.31 87 GLN A CA 1
ATOM 690 C C . GLN A 1 87 ? -2.786 -8.809 -8.479 1.00 97.31 87 GLN A C 1
ATOM 692 O O . GLN A 1 87 ? -2.347 -7.672 -8.674 1.00 97.31 87 GLN A O 1
ATOM 697 N N . VAL A 1 88 ? -2.118 -9.731 -7.792 1.00 97.62 88 VAL A N 1
ATOM 698 C CA . VAL A 1 88 ? -0.721 -9.628 -7.368 1.00 97.62 88 VAL A CA 1
ATOM 699 C C . VAL A 1 88 ? 0.064 -10.712 -8.097 1.00 97.62 88 VAL A C 1
ATOM 701 O O . VAL A 1 88 ? -0.223 -11.897 -7.957 1.00 97.62 88 VAL A O 1
ATOM 704 N N . ASN A 1 89 ? 1.052 -10.317 -8.897 1.00 96.88 89 ASN A N 1
ATOM 705 C CA . ASN A 1 89 ? 1.890 -11.248 -9.647 1.00 96.88 89 ASN A CA 1
ATOM 706 C C . ASN A 1 89 ? 3.274 -11.353 -8.994 1.00 96.88 89 ASN A C 1
ATOM 708 O O . ASN A 1 89 ? 4.023 -10.377 -8.985 1.00 96.88 89 ASN A O 1
ATOM 712 N N . GLY A 1 90 ? 3.622 -12.527 -8.463 1.00 95.12 90 GLY A N 1
ATOM 713 C CA . GLY A 1 90 ? 4.930 -12.826 -7.864 1.00 95.12 90 GLY A CA 1
ATOM 714 C C . GLY A 1 90 ? 6.063 -13.069 -8.869 1.00 95.12 90 GLY A C 1
ATOM 715 O O . GLY A 1 90 ? 7.216 -13.190 -8.446 1.00 95.12 90 GLY A O 1
ATOM 716 N N . ILE A 1 91 ? 5.733 -13.062 -10.169 1.00 95.12 91 ILE A N 1
ATOM 717 C CA . ILE A 1 91 ? 6.602 -13.188 -11.351 1.00 95.12 91 ILE A CA 1
ATOM 718 C C . ILE A 1 91 ? 7.180 -14.577 -11.562 1.00 95.12 91 ILE A C 1
ATOM 720 O O . ILE A 1 91 ? 6.966 -15.151 -12.625 1.00 95.12 91 ILE A O 1
ATOM 724 N N . ASP A 1 92 ? 7.876 -15.116 -10.570 1.00 89.69 92 ASP A N 1
ATOM 725 C CA . ASP A 1 92 ? 8.487 -16.438 -10.650 1.00 89.69 92 ASP A CA 1
ATOM 726 C C . ASP A 1 92 ? 8.114 -17.256 -9.399 1.00 89.69 92 ASP A C 1
ATOM 728 O O . ASP A 1 92 ? 8.545 -16.918 -8.291 1.00 89.69 92 ASP A O 1
ATOM 732 N N . PRO A 1 93 ? 7.299 -18.320 -9.542 1.00 87.69 93 PRO A N 1
ATOM 733 C CA . PRO A 1 93 ? 6.908 -19.169 -8.420 1.00 87.69 93 PRO A CA 1
ATOM 734 C C . PRO A 1 93 ? 8.007 -20.156 -8.000 1.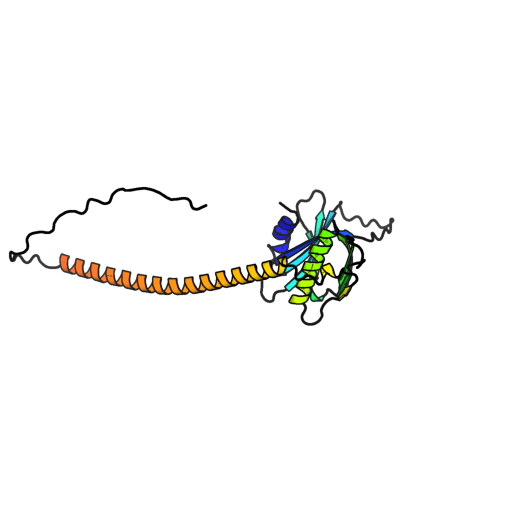00 87.69 93 PRO A C 1
ATOM 736 O O . PRO A 1 93 ? 7.887 -20.769 -6.940 1.00 87.69 93 PRO A O 1
ATOM 739 N N . ASN A 1 94 ? 9.068 -20.315 -8.795 1.00 87.25 94 ASN A N 1
ATOM 740 C CA . ASN A 1 94 ? 10.150 -21.268 -8.550 1.00 87.25 94 ASN A CA 1
ATOM 741 C C . ASN A 1 94 ? 11.419 -20.579 -8.029 1.00 87.25 94 ASN A C 1
ATOM 743 O O . ASN A 1 94 ? 12.226 -21.210 -7.347 1.00 87.25 94 ASN A O 1
ATOM 747 N N . ARG A 1 95 ? 11.593 -19.280 -8.304 1.00 87.06 95 ARG A N 1
ATOM 748 C CA . ARG A 1 95 ? 12.774 -18.499 -7.909 1.00 87.06 95 ARG A CA 1
ATOM 749 C C . ARG A 1 95 ? 12.443 -17.352 -6.958 1.00 87.06 95 ARG A C 1
ATOM 751 O O . ARG A 1 95 ? 11.504 -16.588 -7.159 1.00 87.06 95 ARG A O 1
ATOM 758 N N . ASP A 1 96 ? 13.282 -17.173 -5.940 1.00 85.44 96 ASP A N 1
ATOM 759 C CA . ASP A 1 96 ? 13.241 -15.997 -5.065 1.00 85.44 96 ASP A CA 1
ATOM 760 C C . ASP A 1 96 ? 13.784 -14.755 -5.799 1.00 85.44 96 ASP A C 1
ATOM 762 O O . ASP A 1 96 ? 14.988 -14.502 -5.815 1.00 85.44 96 ASP A O 1
ATOM 766 N N . GLY A 1 97 ? 12.894 -13.979 -6.422 1.00 92.19 97 GLY A N 1
ATOM 767 C CA . GLY A 1 97 ? 13.207 -12.668 -7.013 1.00 92.19 97 GLY A CA 1
ATOM 768 C C . GLY A 1 97 ? 12.615 -11.491 -6.219 1.00 92.19 97 GLY A C 1
ATOM 769 O O . GLY A 1 97 ? 11.598 -11.673 -5.550 1.00 92.19 97 GLY A O 1
ATOM 770 N N . PRO A 1 98 ? 13.185 -10.273 -6.259 1.00 96.12 98 PRO A N 1
ATOM 771 C CA . PRO A 1 98 ? 12.564 -9.054 -5.710 1.00 96.12 98 PRO A CA 1
ATOM 772 C C . PRO A 1 98 ? 11.401 -8.498 -6.554 1.00 96.12 98 PRO A C 1
ATOM 774 O O . PRO A 1 98 ? 10.758 -7.520 -6.172 1.00 96.12 98 PRO A O 1
ATOM 777 N N . GLU A 1 99 ? 11.124 -9.094 -7.706 1.00 96.31 99 GLU A N 1
ATOM 778 C CA . GLU A 1 99 ? 10.122 -8.670 -8.673 1.00 96.31 99 GLU A CA 1
ATOM 779 C C . GLU A 1 99 ? 8.681 -9.034 -8.277 1.00 96.31 99 GLU A C 1
ATOM 781 O O . GLU A 1 99 ? 8.391 -10.190 -7.963 1.00 96.31 99 GLU A O 1
ATOM 786 N N . PHE A 1 100 ? 7.766 -8.062 -8.347 1.00 97.44 100 PHE A N 1
ATOM 787 C CA . PHE A 1 100 ? 6.315 -8.279 -8.308 1.00 97.44 100 PHE A CA 1
ATOM 788 C C . PHE A 1 100 ? 5.561 -7.204 -9.096 1.00 97.44 100 PHE A C 1
ATOM 790 O O . PHE A 1 100 ? 6.061 -6.087 -9.250 1.00 97.44 100 PHE A O 1
ATOM 797 N N . ASP A 1 101 ? 4.349 -7.523 -9.546 1.00 97.38 101 ASP A N 1
ATOM 798 C CA . ASP A 1 101 ? 3.451 -6.568 -10.201 1.00 97.38 101 ASP A CA 1
ATOM 799 C C . ASP A 1 101 ? 2.124 -6.468 -9.437 1.00 97.38 101 ASP A C 1
ATOM 801 O O . ASP A 1 101 ? 1.623 -7.461 -8.901 1.00 97.38 101 ASP A O 1
ATOM 805 N N . LEU A 1 102 ? 1.555 -5.263 -9.403 1.00 97.75 102 LEU A N 1
ATOM 806 C CA . LEU A 1 102 ? 0.232 -4.980 -8.851 1.00 97.75 102 LEU A CA 1
ATOM 807 C C . LEU A 1 102 ? -0.69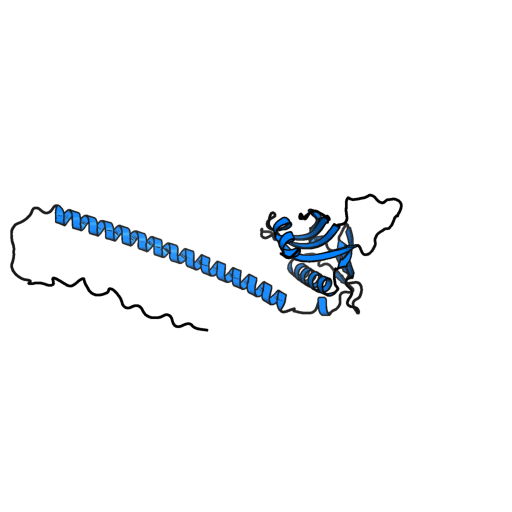2 -4.532 -9.983 1.00 97.75 102 LEU A C 1
ATOM 809 O O . LEU A 1 102 ? -0.410 -3.549 -10.675 1.00 97.75 102 LEU A O 1
ATOM 813 N N . MET A 1 103 ? -1.797 -5.249 -10.158 1.00 97.38 103 MET A N 1
ATOM 814 C CA . MET A 1 103 ? -2.856 -4.899 -11.095 1.00 97.38 103 MET A CA 1
ATOM 815 C C . MET A 1 103 ? -4.067 -4.407 -10.317 1.00 97.38 103 MET A C 1
ATOM 817 O O . MET A 1 103 ? -4.639 -5.141 -9.511 1.00 97.38 103 MET A O 1
ATOM 821 N N . PHE A 1 104 ? -4.460 -3.174 -10.591 1.00 96.31 104 PHE A N 1
ATOM 822 C CA . PHE A 1 104 ? -5.680 -2.552 -10.105 1.00 96.31 104 PHE A CA 1
ATOM 823 C C . PHE A 1 104 ? -6.697 -2.437 -11.244 1.00 96.31 104 PHE A C 1
ATOM 825 O O . PHE A 1 104 ? -6.357 -2.661 -12.403 1.00 96.31 104 PHE A O 1
ATOM 832 N N . GLU A 1 105 ? -7.926 -2.027 -10.936 1.00 93.44 105 GLU A N 1
ATOM 833 C CA . GLU A 1 105 ? -8.964 -1.748 -11.942 1.00 93.44 105 GLU A CA 1
ATOM 834 C C . GLU A 1 105 ? -8.480 -0.823 -13.068 1.00 93.44 105 GLU A C 1
ATOM 836 O O . GLU A 1 105 ? -8.676 -1.128 -14.239 1.00 93.44 105 GLU A O 1
ATOM 841 N N . ASN A 1 106 ? -7.802 0.273 -12.710 1.00 92.38 106 ASN A N 1
ATOM 842 C CA . ASN A 1 106 ? -7.419 1.339 -13.645 1.00 92.38 106 ASN A CA 1
ATOM 843 C C . ASN A 1 106 ? -5.903 1.600 -13.679 1.00 92.38 106 ASN A C 1
ATOM 845 O O . ASN A 1 106 ? -5.456 2.620 -14.204 1.00 92.38 106 ASN A O 1
ATOM 849 N N . ALA A 1 107 ? -5.095 0.732 -13.065 1.00 93.25 107 ALA A N 1
ATOM 850 C CA . ALA A 1 107 ? -3.651 0.927 -12.969 1.00 93.25 107 ALA A CA 1
ATOM 851 C C . ALA A 1 107 ? -2.900 -0.404 -12.989 1.00 93.25 107 ALA A C 1
ATOM 853 O O . ALA A 1 107 ? -3.349 -1.400 -12.432 1.00 93.25 107 ALA A O 1
ATOM 854 N N . PHE A 1 108 ? -1.714 -0.400 -13.590 1.00 94.44 108 PHE A N 1
ATOM 855 C CA . PHE A 1 108 ? -0.810 -1.542 -13.595 1.00 94.44 108 PHE A CA 1
ATOM 856 C C . PHE A 1 108 ? 0.604 -1.068 -13.273 1.00 94.44 108 PHE A C 1
ATOM 858 O O . PHE A 1 108 ? 1.194 -0.278 -14.017 1.00 94.44 108 PHE A O 1
ATOM 865 N N . ASP A 1 109 ? 1.134 -1.542 -12.150 1.00 93.44 109 ASP A N 1
ATOM 866 C CA . ASP A 1 109 ? 2.396 -1.080 -11.589 1.00 93.44 109 ASP A CA 1
ATOM 867 C C . ASP A 1 109 ? 3.364 -2.260 -11.403 1.00 93.44 109 ASP A C 1
ATOM 869 O O . ASP A 1 109 ? 3.105 -3.195 -10.646 1.00 93.44 109 ASP A O 1
ATOM 873 N N . GLN A 1 110 ? 4.510 -2.192 -12.087 1.00 95.25 110 GLN A N 1
ATOM 874 C CA . GLN A 1 110 ? 5.554 -3.219 -12.055 1.00 95.25 110 GLN A CA 1
ATOM 875 C C . GLN A 1 110 ? 6.729 -2.777 -11.190 1.00 95.25 110 GLN A C 1
ATOM 877 O O . GLN A 1 110 ? 7.397 -1.771 -11.479 1.00 95.25 110 GLN A O 1
ATOM 882 N N . TRP A 1 111 ? 7.023 -3.561 -10.159 1.00 96.75 111 TRP A N 1
ATOM 883 C CA . TRP A 1 111 ? 7.970 -3.207 -9.115 1.00 96.75 111 TRP A CA 1
ATOM 884 C C . TRP A 1 111 ? 9.112 -4.212 -8.985 1.00 96.75 111 TRP A C 1
ATOM 886 O O . TRP A 1 111 ? 9.023 -5.387 -9.354 1.00 96.75 111 TRP A O 1
ATOM 896 N N . VAL A 1 112 ? 10.216 -3.699 -8.455 1.00 96.75 112 VAL A N 1
ATOM 897 C CA . VAL A 1 112 ? 11.371 -4.444 -7.964 1.00 96.75 112 VAL A CA 1
ATOM 898 C C . VAL A 1 112 ? 11.615 -3.957 -6.541 1.00 96.75 112 VAL A C 1
ATOM 900 O O . VAL A 1 112 ? 11.910 -2.776 -6.349 1.00 96.75 112 VAL A O 1
ATOM 903 N N . ALA A 1 113 ? 11.437 -4.826 -5.550 1.00 97.12 113 ALA A N 1
ATOM 904 C CA . ALA A 1 113 ? 11.733 -4.528 -4.152 1.00 97.12 113 ALA A CA 1
ATOM 905 C C . ALA A 1 113 ? 13.245 -4.360 -3.912 1.00 97.12 113 ALA A C 1
ATOM 907 O O . ALA A 1 113 ? 14.068 -4.777 -4.726 1.00 97.12 113 ALA A O 1
ATOM 908 N N . SER A 1 114 ? 13.623 -3.794 -2.764 1.00 94.81 114 SER A N 1
ATOM 909 C CA . SER A 1 114 ? 15.021 -3.747 -2.300 1.00 94.81 114 SER A CA 1
ATOM 910 C C . SER A 1 114 ? 15.654 -5.133 -2.150 1.00 94.81 114 SER A C 1
ATOM 912 O O . SER A 1 114 ? 16.853 -5.283 -2.371 1.00 94.81 114 SER A O 1
ATOM 914 N N . SER A 1 115 ? 14.860 -6.146 -1.794 1.00 95.50 115 SER A N 1
ATOM 915 C CA . SER A 1 115 ? 15.295 -7.539 -1.678 1.00 95.50 115 SER A CA 1
ATOM 916 C C . SER A 1 115 ? 14.133 -8.516 -1.903 1.00 95.50 115 SER A C 1
ATOM 918 O O . SER A 1 115 ? 12.960 -8.152 -1.775 1.00 95.50 115 SER A O 1
ATOM 920 N N . ALA A 1 116 ? 14.445 -9.783 -2.204 1.00 94.56 116 ALA A N 1
ATOM 921 C CA . ALA A 1 116 ? 13.438 -10.847 -2.280 1.00 94.56 116 ALA A CA 1
ATOM 922 C C . ALA A 1 116 ? 12.731 -11.076 -0.927 1.00 94.56 116 ALA A C 1
ATOM 924 O O . ALA A 1 116 ? 11.528 -11.334 -0.896 1.00 94.56 116 ALA A O 1
ATOM 925 N N . GLY A 1 117 ? 13.448 -10.910 0.192 1.00 93.31 117 GLY A N 1
ATOM 926 C CA . GLY A 1 117 ? 12.881 -10.989 1.542 1.00 93.31 117 GLY A CA 1
ATOM 927 C C . GLY A 1 117 ? 11.874 -9.871 1.835 1.00 93.31 117 GLY A C 1
ATOM 928 O O . GLY A 1 117 ? 10.798 -10.138 2.367 1.00 93.31 117 GLY A O 1
ATOM 929 N N . ASP A 1 118 ? 12.170 -8.636 1.417 1.00 94.31 118 ASP A N 1
ATOM 930 C CA . ASP A 1 118 ? 11.238 -7.509 1.560 1.00 94.31 118 ASP A CA 1
ATOM 931 C C . ASP A 1 118 ? 9.969 -7.711 0.727 1.00 94.31 118 ASP A C 1
ATOM 933 O O . ASP A 1 118 ? 8.865 -7.455 1.215 1.00 94.31 118 ASP A O 1
ATOM 937 N N . LYS A 1 119 ? 10.115 -8.211 -0.512 1.00 95.00 119 LYS A N 1
ATOM 938 C CA . LYS A 1 119 ? 8.977 -8.622 -1.347 1.00 95.00 119 LYS A CA 1
ATOM 939 C C . LYS A 1 119 ? 8.132 -9.665 -0.622 1.00 95.00 119 LYS A C 1
ATOM 941 O O . LYS A 1 119 ? 6.926 -9.480 -0.493 1.00 95.00 119 LYS A O 1
ATOM 946 N N . CYS A 1 120 ? 8.768 -10.744 -0.168 1.00 93.62 120 CYS A N 1
ATOM 947 C CA . CYS A 1 120 ? 8.128 -11.865 0.516 1.00 93.62 120 CYS A CA 1
ATOM 948 C C . CYS A 1 120 ? 7.262 -11.381 1.686 1.00 93.62 120 CYS A C 1
ATOM 950 O O . CYS A 1 120 ? 6.055 -11.624 1.702 1.00 93.62 120 CYS A O 1
ATOM 952 N N . MET A 1 121 ? 7.853 -10.596 2.590 1.00 93.31 121 MET A N 1
ATOM 953 C CA . MET A 1 121 ? 7.163 -10.042 3.754 1.00 93.31 121 MET A CA 1
ATOM 954 C C . MET A 1 121 ? 5.982 -9.147 3.358 1.00 93.31 121 MET A C 1
ATOM 956 O O . MET A 1 121 ? 4.900 -9.256 3.930 1.00 93.31 121 MET A O 1
ATOM 960 N N . PHE A 1 122 ? 6.167 -8.258 2.380 1.00 96.31 122 PHE A N 1
ATOM 961 C CA . PHE A 1 122 ? 5.103 -7.354 1.945 1.00 96.31 122 PHE A CA 1
ATOM 962 C C . PHE A 1 122 ? 3.932 -8.101 1.294 1.00 96.31 122 PHE A C 1
ATOM 964 O O . PHE A 1 122 ? 2.780 -7.861 1.652 1.00 96.31 122 PHE A O 1
ATOM 971 N N . VAL A 1 123 ? 4.221 -9.028 0.375 1.00 95.88 123 VAL A N 1
ATOM 972 C CA . VAL A 1 123 ? 3.206 -9.827 -0.330 1.00 95.88 123 VAL A CA 1
ATOM 973 C C . VAL A 1 123 ? 2.436 -10.720 0.646 1.00 95.88 123 VAL A C 1
ATOM 975 O O . VAL A 1 123 ? 1.220 -10.824 0.521 1.00 95.88 123 VAL A O 1
ATOM 978 N N . GLN A 1 124 ? 3.104 -11.292 1.654 1.00 94.44 124 GLN A N 1
ATOM 979 C CA . GLN A 1 124 ? 2.462 -12.057 2.731 1.00 94.44 124 GLN A CA 1
ATOM 980 C C . GLN A 1 124 ? 1.448 -11.219 3.517 1.00 94.44 124 GLN A C 1
ATOM 982 O O . GLN A 1 124 ? 0.288 -11.610 3.658 1.00 94.44 124 GLN A O 1
ATOM 987 N N . VAL A 1 125 ? 1.860 -10.041 4.000 1.00 95.81 125 VAL A N 1
ATOM 988 C CA . VAL A 1 125 ? 0.959 -9.152 4.753 1.00 95.81 125 VAL A CA 1
ATOM 989 C C . VAL A 1 125 ? -0.201 -8.685 3.870 1.00 95.81 125 VAL A C 1
ATOM 991 O O . VAL A 1 125 ? -1.347 -8.666 4.322 1.00 95.81 125 VAL A O 1
ATOM 994 N N . LEU A 1 126 ? 0.064 -8.364 2.599 1.00 96.69 126 LEU A N 1
ATOM 995 C CA . LEU A 1 126 ? -0.972 -7.986 1.640 1.00 96.69 126 LEU A CA 1
ATOM 996 C C . LEU A 1 126 ? -1.983 -9.117 1.419 1.00 96.69 126 LEU A C 1
ATOM 998 O O . LEU A 1 126 ? -3.183 -8.873 1.504 1.00 96.69 126 LEU A O 1
ATOM 1002 N N . HIS A 1 127 ? -1.517 -10.347 1.201 1.00 95.00 127 HIS A N 1
ATOM 1003 C CA . HIS A 1 127 ? -2.368 -11.519 1.006 1.00 95.00 127 HIS A CA 1
ATOM 1004 C C . HIS A 1 127 ? -3.303 -11.762 2.194 1.00 95.00 127 HIS A C 1
ATOM 1006 O O . HIS A 1 127 ? -4.515 -11.858 2.007 1.00 95.00 127 HIS A O 1
ATOM 1012 N N . HIS A 1 128 ? -2.781 -11.778 3.424 1.00 93.06 128 HIS A N 1
ATOM 1013 C CA . HIS A 1 128 ? -3.616 -11.953 4.619 1.00 93.06 128 HIS A CA 1
ATOM 1014 C C . HIS A 1 128 ? -4.612 -10.809 4.811 1.00 93.06 128 HIS A C 1
ATOM 1016 O O . HIS A 1 128 ? -5.759 -11.034 5.197 1.00 93.06 128 HIS A O 1
ATOM 1022 N N . THR A 1 129 ? -4.208 -9.584 4.479 1.00 94.56 129 THR A N 1
ATOM 1023 C CA . THR A 1 129 ? -5.110 -8.431 4.529 1.00 94.56 129 THR A CA 1
ATOM 1024 C C . THR A 1 129 ? -6.238 -8.569 3.499 1.00 94.56 129 THR A C 1
ATOM 1026 O O . THR A 1 129 ? -7.395 -8.342 3.843 1.00 94.56 129 THR A O 1
ATOM 1029 N N . CYS A 1 130 ? -5.946 -9.034 2.278 1.00 94.56 130 CYS A N 1
ATOM 1030 C CA . CYS A 1 130 ? -6.965 -9.356 1.269 1.00 94.56 130 CYS A CA 1
ATOM 1031 C C . CYS A 1 130 ? -7.925 -10.444 1.764 1.00 94.56 130 CYS A C 1
ATOM 1033 O O . CYS A 1 130 ? -9.136 -10.303 1.639 1.00 94.56 130 CYS A O 1
ATOM 1035 N N . GLN A 1 131 ? -7.411 -11.510 2.384 1.00 91.06 131 GLN A N 1
ATOM 1036 C CA . GLN A 1 131 ? -8.262 -12.575 2.925 1.00 91.06 131 GLN A CA 1
ATOM 1037 C C . GLN A 1 131 ? -9.233 -12.078 3.999 1.00 91.06 131 GLN A C 1
ATOM 1039 O O . GLN A 1 131 ? -10.340 -12.606 4.098 1.00 91.06 131 GLN A O 1
ATOM 1044 N N . ARG A 1 132 ? -8.813 -11.092 4.799 1.00 91.06 132 ARG A N 1
ATOM 1045 C CA . ARG A 1 132 ? -9.581 -10.568 5.930 1.00 91.06 132 ARG A CA 1
ATOM 1046 C C . ARG A 1 132 ? -10.585 -9.484 5.547 1.00 91.06 132 ARG A C 1
ATOM 1048 O O . ARG A 1 132 ? -11.644 -9.425 6.162 1.00 91.06 132 ARG A O 1
ATOM 1055 N N . TYR A 1 133 ? -10.237 -8.614 4.601 1.00 90.38 133 TYR A N 1
ATOM 1056 C CA . TYR A 1 133 ? -11.006 -7.396 4.322 1.00 90.38 133 TYR A CA 1
ATOM 1057 C C . TYR A 1 133 ? -11.696 -7.383 2.952 1.00 90.38 133 TYR A C 1
ATOM 1059 O O . TYR A 1 133 ? -12.594 -6.572 2.761 1.00 90.38 133 TYR A O 1
ATOM 1067 N N . SER A 1 134 ? -11.345 -8.274 2.019 1.00 85.88 134 SER A N 1
ATOM 1068 C CA . SER A 1 134 ? -12.021 -8.363 0.717 1.00 85.88 134 SER A CA 1
ATOM 1069 C C . SER A 1 134 ? -13.197 -9.346 0.787 1.00 85.88 134 SER A C 1
ATOM 1071 O O . SER A 1 134 ? -12.997 -10.563 0.726 1.00 85.88 134 SER A O 1
ATOM 1073 N N . ALA A 1 135 ? -14.417 -8.817 0.935 1.00 74.81 135 ALA A N 1
ATOM 1074 C CA . ALA A 1 135 ? -15.646 -9.610 1.054 1.00 74.81 135 ALA A CA 1
ATOM 1075 C C . ALA A 1 135 ? -16.213 -10.050 -0.309 1.00 74.81 135 ALA A C 1
ATOM 1077 O O . ALA A 1 135 ? -16.421 -11.243 -0.518 1.00 74.81 135 ALA A O 1
ATOM 1078 N N . ASP A 1 136 ? -16.406 -9.112 -1.242 1.00 76.69 136 ASP A N 1
ATOM 1079 C CA . ASP A 1 136 ? -17.121 -9.384 -2.501 1.00 76.69 136 ASP A CA 1
ATOM 1080 C C . ASP A 1 136 ? -16.242 -10.043 -3.565 1.00 76.69 136 ASP A C 1
ATOM 1082 O O . ASP A 1 136 ? -16.669 -10.949 -4.280 1.00 76.69 136 ASP A O 1
ATOM 1086 N N . ARG A 1 137 ? -14.989 -9.590 -3.690 1.00 84.50 137 ARG A N 1
ATOM 1087 C CA . ARG A 1 137 ? -14.059 -10.104 -4.696 1.00 84.50 137 ARG A CA 1
ATOM 1088 C C . ARG A 1 137 ? -12.630 -10.074 -4.185 1.00 84.50 137 ARG A C 1
ATOM 1090 O O . ARG A 1 137 ? -12.067 -9.012 -3.934 1.00 84.50 137 ARG A O 1
ATOM 1097 N N . LYS A 1 138 ? -12.027 -11.256 -4.072 1.00 91.25 138 LYS A N 1
ATOM 1098 C CA . LYS A 1 138 ? -10.630 -11.398 -3.660 1.00 91.25 138 LYS A CA 1
ATOM 1099 C C . LYS A 1 138 ? -9.700 -11.211 -4.865 1.00 91.25 138 LYS A C 1
ATOM 1101 O O . LYS A 1 138 ? -9.989 -11.774 -5.922 1.00 91.25 138 LYS A O 1
ATOM 1106 N N . PRO A 1 139 ? -8.600 -10.453 -4.727 1.00 94.88 139 PRO A N 1
ATOM 1107 C CA . PRO A 1 139 ? -7.585 -10.374 -5.767 1.00 94.88 139 PRO A CA 1
ATOM 1108 C C . PRO A 1 139 ? -6.880 -11.719 -5.953 1.00 94.88 139 PRO A C 1
ATOM 1110 O O . PRO A 1 139 ? -6.652 -12.455 -4.991 1.00 94.88 139 PRO A O 1
ATOM 1113 N N . GLU A 1 140 ? -6.490 -12.016 -7.188 1.00 95.62 140 GLU A N 1
ATOM 1114 C CA . GLU A 1 140 ? -5.753 -13.234 -7.518 1.00 95.62 140 GLU A CA 1
ATOM 1115 C C . GLU A 1 140 ? -4.261 -13.070 -7.214 1.00 95.62 140 GLU A C 1
ATOM 1117 O O . GLU A 1 140 ? -3.637 -12.080 -7.595 1.00 95.62 140 GLU A O 1
ATOM 1122 N N . PHE A 1 141 ? -3.662 -14.053 -6.545 1.00 95.69 141 PHE A N 1
ATO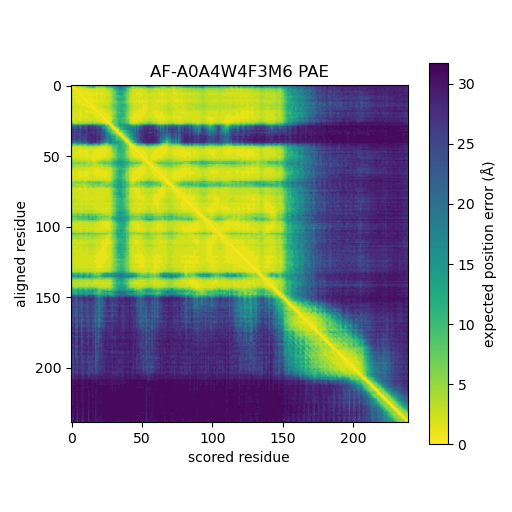M 1123 C CA . PHE A 1 141 ? -2.217 -14.107 -6.331 1.00 95.69 141 PHE A CA 1
ATOM 1124 C C . PHE A 1 141 ? -1.627 -15.169 -7.255 1.00 95.69 141 PHE A C 1
ATOM 1126 O O . PHE A 1 141 ? -1.795 -16.364 -7.022 1.00 95.69 141 PHE A O 1
ATOM 1133 N N . VAL A 1 142 ? -0.943 -14.731 -8.310 1.00 95.31 142 VAL A N 1
ATOM 1134 C CA . VAL A 1 142 ? -0.394 -15.605 -9.359 1.00 95.31 142 VAL A CA 1
ATOM 1135 C C . VAL A 1 142 ? 1.125 -15.566 -9.351 1.00 95.31 142 VAL A C 1
ATOM 1137 O O . VAL A 1 142 ? 1.722 -14.554 -8.983 1.00 95.31 142 VAL A O 1
ATOM 1140 N N . ASN A 1 143 ? 1.772 -16.662 -9.755 1.00 93.69 143 ASN A N 1
ATOM 1141 C CA . ASN A 1 143 ? 3.239 -16.798 -9.768 1.00 93.69 143 ASN A CA 1
ATOM 1142 C C . ASN A 1 143 ? 3.907 -16.427 -8.432 1.00 93.69 143 ASN A C 1
ATOM 1144 O O . ASN A 1 143 ? 5.076 -16.049 -8.378 1.00 93.69 143 ASN A O 1
ATOM 1148 N N . CYS A 1 144 ? 3.150 -16.483 -7.341 1.00 89.88 144 CYS A N 1
ATOM 1149 C CA . CYS A 1 144 ? 3.674 -16.368 -6.000 1.00 89.88 144 CYS A CA 1
ATOM 1150 C C . CYS A 1 144 ? 4.111 -17.757 -5.563 1.00 89.88 144 CYS A C 1
ATOM 1152 O O . CYS A 1 144 ? 3.407 -18.742 -5.775 1.00 89.88 144 CYS A O 1
ATOM 1154 N N . GLN A 1 145 ? 5.265 -17.833 -4.918 1.00 83.88 145 GLN A N 1
ATOM 1155 C CA . GLN A 1 145 ? 5.726 -19.091 -4.357 1.00 83.88 145 GLN A CA 1
ATOM 1156 C C . GLN A 1 145 ? 4.734 -19.580 -3.300 1.00 83.88 145 GLN A C 1
ATOM 1158 O O . GLN A 1 145 ? 4.246 -18.800 -2.480 1.00 83.88 145 GLN A O 1
ATOM 1163 N N . SER A 1 146 ? 4.487 -20.883 -3.262 1.00 73.69 146 SER A N 1
ATOM 1164 C CA . SER A 1 146 ? 3.554 -21.514 -2.323 1.00 73.69 146 SER A CA 1
ATOM 1165 C C . SER A 1 146 ? 3.907 -21.235 -0.854 1.00 73.69 146 SER A C 1
ATOM 1167 O O . SER A 1 146 ? 3.009 -21.017 -0.043 1.00 73.69 146 SER A O 1
ATOM 1169 N N . LYS A 1 147 ? 5.199 -21.099 -0.521 1.00 69.44 147 LYS A N 1
ATOM 1170 C CA . LYS A 1 147 ? 5.675 -20.676 0.814 1.00 69.44 147 LYS A CA 1
ATOM 1171 C C . LYS A 1 147 ? 5.246 -19.257 1.226 1.00 69.44 147 LYS A C 1
ATOM 1173 O O . LYS A 1 147 ? 5.207 -18.957 2.415 1.00 69.44 147 LYS A O 1
ATOM 1178 N N . LEU A 1 148 ? 4.919 -18.383 0.269 1.00 69.50 148 LEU A N 1
ATOM 1179 C CA . LEU A 1 148 ? 4.418 -17.028 0.536 1.00 69.50 148 LEU A CA 1
ATOM 1180 C C . LEU A 1 148 ? 2.941 -17.026 0.924 1.00 69.50 148 LEU A C 1
ATOM 1182 O O . LEU A 1 148 ? 2.520 -16.174 1.693 1.00 69.50 148 LEU A O 1
ATOM 1186 N N . LEU A 1 149 ? 2.152 -17.947 0.374 1.00 72.88 149 LEU A N 1
ATOM 1187 C CA . LEU A 1 149 ? 0.693 -17.914 0.493 1.00 72.88 149 LEU A CA 1
ATOM 1188 C C . LEU A 1 149 ? 0.143 -18.983 1.446 1.00 72.88 149 LEU A C 1
ATOM 1190 O O . LEU A 1 149 ? -0.921 -18.783 2.024 1.00 72.88 149 LEU A O 1
ATOM 1194 N N . GLY A 1 150 ? 0.858 -20.101 1.609 1.00 56.41 150 GLY A N 1
ATOM 1195 C CA . GLY A 1 150 ? 0.411 -21.294 2.341 1.00 56.41 150 GLY A CA 1
ATOM 1196 C C . GLY A 1 150 ? 1.015 -21.479 3.734 1.00 56.41 150 GLY A C 1
ATOM 1197 O O . GLY A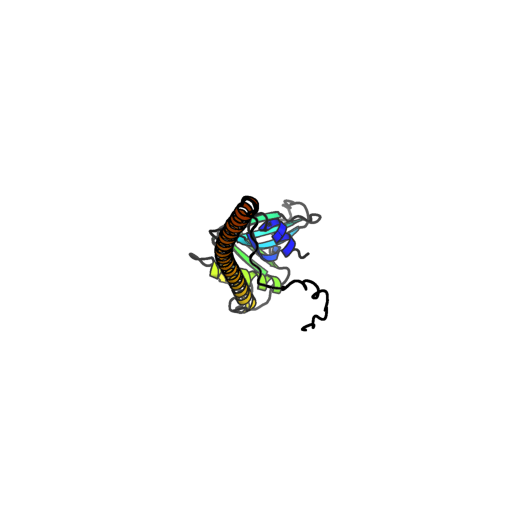 1 150 ? 0.846 -22.533 4.339 1.00 56.41 150 GLY A O 1
ATOM 1198 N N . GLY A 1 151 ? 1.740 -20.490 4.254 1.00 52.16 151 GLY A N 1
ATOM 1199 C CA . GLY A 1 151 ? 2.283 -20.538 5.605 1.00 52.16 151 GLY A CA 1
ATOM 1200 C C . GLY A 1 151 ? 1.365 -19.816 6.576 1.00 52.16 151 GLY A C 1
ATOM 1201 O O . GLY A 1 151 ? 1.265 -18.595 6.522 1.00 52.16 151 GLY A O 1
ATOM 1202 N N . ASN A 1 152 ? 0.765 -20.543 7.517 1.00 46.47 152 ASN A N 1
ATOM 1203 C CA . ASN A 1 152 ? 0.274 -19.979 8.775 1.00 46.47 152 ASN A CA 1
ATOM 1204 C C . ASN A 1 152 ? 1.489 -19.440 9.544 1.00 46.47 152 ASN A C 1
ATOM 1206 O O . ASN A 1 152 ? 2.024 -20.090 10.440 1.00 46.47 152 ASN A O 1
ATOM 1210 N N . SER A 1 153 ? 2.035 -18.305 9.118 1.00 45.38 153 SER A N 1
ATOM 1211 C CA . SER A 1 153 ? 3.237 -17.750 9.713 1.00 45.38 153 SER A CA 1
ATOM 1212 C C . SER A 1 153 ? 2.836 -17.155 11.051 1.00 45.38 153 SER A C 1
ATOM 1214 O O . SER A 1 153 ? 2.306 -16.050 11.118 1.00 45.38 153 SER A O 1
ATOM 1216 N N . ILE A 1 154 ? 3.100 -17.934 12.097 1.00 52.78 154 ILE A N 1
ATOM 1217 C CA . ILE A 1 154 ? 3.073 -17.682 13.546 1.00 52.78 154 ILE A CA 1
ATOM 1218 C C . ILE A 1 154 ? 3.191 -16.196 13.947 1.00 52.78 154 ILE A C 1
ATOM 1220 O O . ILE A 1 154 ? 2.587 -15.781 14.926 1.00 52.78 154 ILE A O 1
ATOM 1224 N N . LEU A 1 155 ? 3.893 -15.371 13.169 1.00 52.72 155 LEU A N 1
ATOM 1225 C CA . LEU A 1 155 ? 4.003 -13.920 13.317 1.00 52.72 155 LEU A CA 1
ATOM 1226 C C . LEU A 1 155 ? 2.673 -13.146 13.201 1.00 52.72 155 LEU A C 1
ATOM 1228 O O . LEU A 1 155 ? 2.442 -12.260 14.019 1.00 52.72 155 LEU A O 1
ATOM 1232 N N . HIS A 1 156 ? 1.793 -13.447 12.235 1.00 49.22 156 HIS A N 1
ATOM 1233 C CA . HIS A 1 156 ? 0.518 -12.719 12.085 1.00 49.22 156 HIS A CA 1
ATOM 1234 C C . HIS A 1 156 ? -0.560 -13.254 13.029 1.00 49.22 156 HIS A C 1
ATOM 1236 O O . HIS A 1 156 ? -1.266 -12.466 13.645 1.00 49.22 156 HIS A O 1
ATOM 1242 N N . SER A 1 157 ? -0.622 -14.573 13.250 1.00 48.56 157 SER A N 1
ATOM 1243 C CA . SER A 1 157 ? -1.487 -15.154 14.285 1.00 48.56 157 SER A CA 1
ATOM 1244 C C . SER A 1 157 ? -1.095 -14.675 15.683 1.00 48.56 157 SER A C 1
ATOM 1246 O O . SER A 1 157 ? -1.976 -14.357 16.474 1.00 48.56 157 SER A O 1
ATOM 1248 N N . ALA A 1 158 ? 0.202 -14.546 15.989 1.00 53.53 158 ALA A N 1
ATOM 1249 C CA . ALA A 1 158 ? 0.650 -13.923 17.231 1.00 53.53 158 ALA A CA 1
ATOM 1250 C C . ALA A 1 158 ? 0.314 -12.428 17.270 1.00 53.53 158 ALA A C 1
ATOM 1252 O O . ALA A 1 158 ? -0.143 -11.954 18.301 1.00 53.53 158 ALA A O 1
ATOM 1253 N N . ALA A 1 159 ? 0.474 -11.680 16.173 1.00 57.72 159 ALA A N 1
ATOM 1254 C CA . ALA A 1 159 ? 0.123 -10.259 16.135 1.00 57.72 159 ALA A CA 1
ATOM 1255 C C . ALA A 1 159 ? -1.388 -10.016 16.313 1.00 57.72 159 ALA A C 1
ATOM 1257 O O . ALA A 1 159 ? -1.775 -9.141 17.087 1.00 57.72 159 ALA A O 1
ATOM 1258 N N . ASP A 1 160 ? -2.245 -10.807 15.669 1.00 55.75 160 ASP A N 1
ATOM 1259 C CA . ASP A 1 160 ? -3.700 -10.761 15.833 1.00 55.75 160 ASP A CA 1
ATOM 1260 C C . ASP A 1 160 ? -4.134 -11.271 17.211 1.00 55.75 160 ASP A C 1
ATOM 1262 O O . ASP A 1 160 ? -5.006 -10.672 17.841 1.00 55.75 160 ASP A O 1
ATOM 1266 N N . SER A 1 161 ? -3.484 -12.318 17.727 1.00 56.84 161 SER A N 1
ATOM 1267 C CA . SER A 1 161 ? -3.708 -12.820 19.086 1.00 56.84 161 SER A CA 1
ATOM 1268 C C . SER A 1 161 ? -3.308 -11.787 20.137 1.00 56.84 161 SER A C 1
ATOM 1270 O O . SER A 1 161 ? -4.052 -11.577 21.089 1.00 56.84 161 SER A O 1
ATOM 1272 N N . VAL A 1 162 ? -2.169 -11.109 19.977 1.00 63.69 162 VAL A N 1
ATOM 1273 C CA . VAL A 1 162 ? -1.720 -10.041 20.881 1.00 63.69 162 VAL A CA 1
ATOM 1274 C C . VAL A 1 162 ? -2.635 -8.829 20.756 1.00 63.69 162 VAL A C 1
ATOM 1276 O O . VAL A 1 162 ? -3.066 -8.303 21.773 1.00 63.69 162 VAL A O 1
ATOM 1279 N N . THR A 1 163 ? -3.008 -8.414 19.543 1.00 64.00 163 THR A N 1
ATOM 1280 C CA . THR A 1 163 ? -3.931 -7.283 19.342 1.00 64.00 163 THR A CA 1
ATOM 1281 C C . THR A 1 163 ? -5.302 -7.574 19.959 1.00 64.00 163 THR A C 1
ATOM 1283 O O . THR A 1 163 ? -5.855 -6.726 20.657 1.00 64.00 163 THR A O 1
ATOM 1286 N N . SER A 1 164 ? -5.821 -8.795 19.789 1.00 62.06 164 SER A N 1
ATOM 1287 C CA . SER A 1 164 ? -7.066 -9.232 20.425 1.00 62.06 164 SER A CA 1
ATOM 1288 C C . SER A 1 164 ? -6.935 -9.341 21.947 1.00 62.06 164 SER A C 1
ATOM 1290 O O . SER A 1 164 ? -7.848 -8.925 22.659 1.00 62.06 164 SER A O 1
ATOM 1292 N N . ALA A 1 165 ? -5.814 -9.853 22.465 1.00 67.12 165 ALA A N 1
ATOM 1293 C CA . ALA A 1 165 ? -5.561 -9.944 23.901 1.00 67.12 165 ALA A CA 1
ATOM 1294 C C . ALA A 1 165 ? -5.450 -8.558 24.550 1.00 67.12 165 ALA A C 1
ATOM 1296 O O . ALA A 1 165 ? -6.033 -8.336 25.607 1.00 67.12 165 ALA A O 1
ATOM 1297 N N . VAL A 1 166 ? -4.776 -7.609 23.893 1.00 71.50 166 VAL A N 1
ATOM 1298 C CA . VAL A 1 166 ? -4.683 -6.211 24.332 1.00 71.50 166 VAL A CA 1
ATOM 1299 C C . VAL A 1 166 ? -6.064 -5.557 24.323 1.00 71.50 166 VAL A C 1
ATOM 1301 O O . VAL A 1 166 ? -6.434 -4.945 25.318 1.00 71.50 166 VAL A O 1
ATOM 1304 N N . GLN A 1 167 ? -6.873 -5.747 23.274 1.00 71.75 167 GLN A N 1
ATOM 1305 C CA . GLN A 1 167 ? -8.251 -5.238 23.256 1.00 71.75 167 GLN A CA 1
ATOM 1306 C C . GLN A 1 167 ? -9.114 -5.833 24.376 1.00 71.75 167 GLN A C 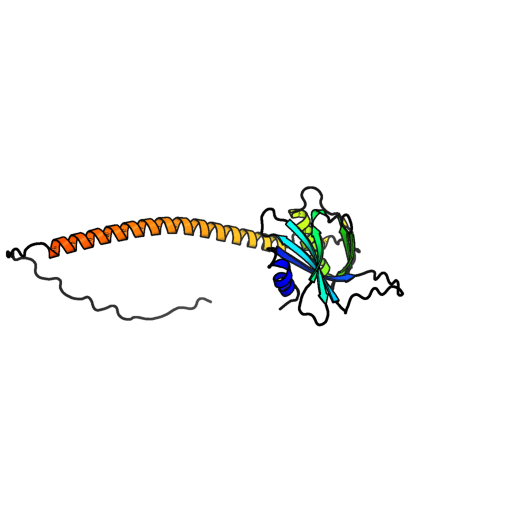1
ATOM 1308 O O . GLN A 1 167 ? -9.818 -5.087 25.054 1.00 71.75 167 GLN A O 1
ATOM 1313 N N . LYS A 1 168 ? -9.034 -7.148 24.623 1.00 75.00 168 LYS A N 1
ATOM 1314 C CA . LYS A 1 168 ? -9.761 -7.799 25.728 1.00 75.00 168 LYS A CA 1
ATOM 1315 C C . LYS A 1 168 ? -9.292 -7.304 27.096 1.00 75.00 168 LYS A C 1
ATOM 1317 O O . LYS A 1 168 ? -10.118 -7.089 27.977 1.00 75.00 168 LYS A O 1
ATOM 1322 N N . ALA A 1 169 ? -7.989 -7.090 27.274 1.00 68.31 169 ALA A N 1
ATOM 1323 C CA . ALA A 1 169 ? -7.436 -6.534 28.504 1.00 68.31 169 ALA A CA 1
ATOM 1324 C C . ALA A 1 169 ? -7.891 -5.083 28.722 1.00 68.31 169 ALA A C 1
ATOM 1326 O O . ALA A 1 169 ? -8.327 -4.746 29.819 1.00 68.31 169 ALA A O 1
ATOM 1327 N N . SER A 1 170 ? -7.869 -4.243 27.683 1.00 69.56 170 SER A N 1
ATOM 1328 C CA . SER A 1 170 ? -8.401 -2.876 27.745 1.00 69.56 170 SER A CA 1
ATOM 1329 C C . SER A 1 170 ? -9.893 -2.855 28.082 1.00 69.56 170 SER A C 1
ATOM 1331 O O . SER A 1 170 ? -10.311 -2.049 28.907 1.00 69.56 170 SER A O 1
ATOM 1333 N N . GLN A 1 171 ? -10.685 -3.765 27.513 1.00 76.44 171 GLN A N 1
ATOM 1334 C CA . GLN A 1 171 ? -12.111 -3.879 27.821 1.00 76.44 171 GLN A CA 1
ATOM 1335 C C . GLN A 1 171 ? -12.351 -4.319 29.275 1.00 76.44 171 GLN A C 1
ATOM 1337 O O . GLN A 1 171 ? -13.118 -3.679 29.988 1.00 76.44 171 GLN A O 1
ATOM 1342 N N . ALA A 1 172 ? -11.632 -5.338 29.755 1.00 75.38 172 ALA A N 1
ATOM 1343 C CA . ALA A 1 172 ? -11.740 -5.808 31.137 1.00 75.38 172 ALA A CA 1
ATOM 1344 C C . ALA A 1 172 ? -11.284 -4.755 32.166 1.00 75.38 172 ALA A C 1
ATOM 1346 O O . ALA A 1 172 ? -11.829 -4.684 33.270 1.00 75.38 172 ALA A O 1
ATOM 1347 N N . LEU A 1 173 ? -10.288 -3.930 31.822 1.00 68.12 173 LEU A N 1
ATOM 1348 C CA . LEU A 1 173 ? -9.863 -2.797 32.646 1.00 68.12 173 LEU A CA 1
ATOM 1349 C C . LEU A 1 173 ? -10.918 -1.688 32.673 1.00 68.12 173 LEU A C 1
ATOM 1351 O O . LEU A 1 173 ? -11.170 -1.143 33.745 1.00 68.12 173 LEU A O 1
ATOM 1355 N N . ASN A 1 174 ? -11.571 -1.398 31.545 1.00 73.62 174 ASN A N 1
ATOM 1356 C CA . ASN A 1 174 ? -12.652 -0.415 31.493 1.00 73.62 174 ASN A CA 1
ATOM 1357 C C . ASN A 1 174 ? -13.857 -0.858 32.343 1.00 73.62 174 ASN A C 1
ATOM 1359 O O . ASN A 1 174 ? -14.336 -0.103 33.183 1.00 73.62 174 ASN A O 1
ATOM 1363 N N . GLU A 1 175 ? -14.273 -2.122 32.218 1.00 73.38 175 GLU A N 1
ATOM 1364 C CA . GLU A 1 175 ? -15.362 -2.705 33.018 1.00 73.38 175 GLU A CA 1
ATOM 1365 C C . GLU A 1 175 ? -15.031 -2.752 34.521 1.00 73.38 175 GLU A C 1
ATOM 1367 O O . GLU A 1 175 ? -15.901 -2.552 35.373 1.00 73.38 175 GLU A O 1
ATOM 1372 N N . ARG A 1 176 ? -13.762 -2.996 34.884 1.00 63.19 176 ARG A N 1
ATOM 1373 C CA . ARG A 1 176 ? -13.311 -2.901 36.283 1.00 63.19 176 ARG A CA 1
ATOM 1374 C C . ARG A 1 176 ? -13.286 -1.461 36.789 1.00 63.19 176 ARG A C 1
ATOM 1376 O O . ARG A 1 176 ? -13.666 -1.245 37.937 1.00 63.19 176 ARG A O 1
ATOM 1383 N N . GLY A 1 177 ? -12.873 -0.506 35.959 1.00 69.56 177 GLY A N 1
ATOM 1384 C CA . GLY A 1 177 ? -12.867 0.920 36.289 1.00 69.56 177 GLY A CA 1
ATOM 1385 C C . GLY A 1 177 ? -14.268 1.450 36.587 1.00 69.56 177 GLY A C 1
ATOM 1386 O O . GLY A 1 177 ? -14.476 2.080 37.618 1.00 69.56 177 GLY A O 1
ATOM 1387 N N . GLU A 1 178 ? -15.259 1.101 35.764 1.00 66.31 178 GLU A N 1
ATOM 1388 C CA . GLU A 1 178 ? -16.657 1.498 35.988 1.00 66.31 178 GLU A CA 1
ATOM 1389 C C . GLU A 1 178 ? -17.240 0.916 37.285 1.00 66.31 178 GLU A C 1
ATOM 1391 O O . GLU A 1 178 ? -17.995 1.580 37.997 1.00 66.31 178 GLU A O 1
ATOM 1396 N N . ARG A 1 179 ? -16.876 -0.324 37.632 1.00 67.44 179 ARG A N 1
ATOM 1397 C CA . ARG A 1 179 ? -17.309 -0.953 38.890 1.00 67.44 179 ARG A CA 1
ATOM 1398 C C . ARG A 1 179 ? -16.638 -0.334 40.115 1.00 67.44 179 ARG A C 1
ATOM 1400 O O . ARG A 1 179 ? -17.300 -0.210 41.142 1.00 67.44 179 ARG A O 1
ATOM 1407 N N . LEU A 1 180 ? -15.362 0.040 40.011 1.00 56.78 180 LEU A N 1
ATOM 1408 C CA . LEU A 1 180 ? -14.639 0.760 41.062 1.00 56.78 180 LEU A CA 1
ATOM 1409 C C . LEU A 1 180 ? -15.226 2.154 41.278 1.00 56.78 180 LEU A C 1
ATOM 1411 O O . LEU A 1 180 ? -15.536 2.477 42.417 1.00 56.78 180 LEU A O 1
ATOM 1415 N N . GLY A 1 181 ? -15.514 2.901 40.208 1.00 67.31 181 GLY A N 1
ATOM 1416 C CA . GLY A 1 181 ? -16.131 4.228 40.309 1.00 67.31 181 GLY A CA 1
ATOM 1417 C C . GLY A 1 181 ? -17.461 4.218 41.072 1.00 67.31 181 GLY A C 1
ATOM 1418 O O . GLY A 1 181 ? -17.692 5.071 41.921 1.00 67.31 181 GLY A O 1
ATOM 1419 N N . ARG A 1 182 ? -18.303 3.192 40.876 1.00 68.50 182 ARG A N 1
ATOM 1420 C CA . ARG A 1 182 ? -19.565 3.040 41.633 1.00 68.50 182 ARG A CA 1
ATOM 1421 C C . ARG A 1 182 ? -19.364 2.720 43.117 1.00 68.50 182 ARG A C 1
ATOM 1423 O O . ARG A 1 182 ? -20.217 3.039 43.944 1.00 68.50 182 ARG A O 1
ATOM 1430 N N . VAL A 1 183 ? -18.281 2.027 43.467 1.00 63.22 183 VAL A N 1
ATOM 1431 C CA . VAL A 1 183 ? -17.942 1.735 44.870 1.00 63.22 183 VAL A CA 1
ATOM 1432 C C . VAL A 1 183 ? -17.281 2.948 45.524 1.00 63.22 183 VAL A C 1
ATOM 1434 O O . VAL A 1 183 ? -17.562 3.229 46.686 1.00 63.22 183 VAL A O 1
ATOM 1437 N N . GLU A 1 184 ? -16.460 3.691 44.786 1.00 64.62 184 GLU A N 1
ATOM 1438 C CA . GLU A 1 184 ? -15.873 4.959 45.226 1.00 64.62 184 GLU A CA 1
ATOM 1439 C C . GLU A 1 184 ? -16.953 6.015 45.484 1.00 64.62 184 GLU A C 1
ATOM 1441 O O . GLU A 1 184 ? -16.921 6.648 46.534 1.00 64.62 184 GLU A O 1
ATOM 1446 N N . GLU A 1 185 ? -17.967 6.122 44.618 1.00 64.31 185 GLU A N 1
ATOM 1447 C CA . GLU A 1 185 ? -19.128 7.004 44.818 1.00 64.31 185 GLU A CA 1
ATOM 1448 C C . GLU A 1 185 ? -19.889 6.651 46.106 1.00 64.31 185 GLU A C 1
ATOM 1450 O O . GLU A 1 185 ? -20.056 7.498 46.983 1.00 64.31 185 GLU A O 1
ATOM 1455 N N . ARG A 1 186 ? -20.223 5.366 46.309 1.00 68.38 186 ARG A N 1
ATOM 1456 C CA . ARG A 1 186 ? -20.857 4.906 47.560 1.00 68.38 186 ARG A CA 1
ATOM 1457 C C . ARG A 1 186 ? -19.997 5.163 48.794 1.00 68.38 186 ARG A C 1
ATOM 1459 O O . ARG A 1 186 ? -20.524 5.458 49.862 1.00 68.38 186 ARG A O 1
ATOM 1466 N N . THR A 1 187 ? -18.680 5.023 48.673 1.00 68.00 187 THR A N 1
ATOM 1467 C CA . THR A 1 187 ? -17.761 5.280 49.787 1.00 68.00 187 THR A CA 1
ATOM 1468 C C . THR A 1 187 ? -17.695 6.776 50.097 1.00 68.00 187 THR A C 1
ATOM 1470 O O . THR A 1 187 ? -17.670 7.147 51.269 1.00 68.00 187 THR A O 1
ATOM 1473 N N . GLY A 1 188 ? -17.746 7.632 49.072 1.00 72.31 188 GLY A N 1
ATOM 1474 C CA . GLY A 1 188 ? -17.854 9.084 49.211 1.00 72.31 188 GLY A CA 1
ATOM 1475 C C . GLY A 1 188 ? -19.127 9.515 49.944 1.00 72.31 188 GLY A C 1
ATOM 1476 O O . GLY A 1 188 ? -19.054 10.313 50.878 1.00 72.31 188 GLY A O 1
ATOM 1477 N N . ASP A 1 189 ? -20.276 8.929 49.606 1.00 71.19 189 ASP A N 1
ATOM 1478 C CA . ASP A 1 189 ? -21.553 9.219 50.274 1.00 71.19 189 ASP A CA 1
ATOM 1479 C C . ASP A 1 189 ? -21.553 8.802 51.750 1.00 71.19 189 ASP A C 1
ATOM 1481 O O . ASP A 1 189 ? -22.013 9.546 52.625 1.00 71.19 189 ASP A O 1
ATOM 1485 N N . LEU A 1 190 ? -20.991 7.626 52.053 1.00 79.44 190 LEU A N 1
ATOM 1486 C CA . LEU A 1 190 ? -20.825 7.168 53.432 1.00 79.44 190 LEU A CA 1
ATOM 1487 C C . LEU A 1 190 ? -19.847 8.047 54.215 1.00 79.44 190 LEU A C 1
ATOM 1489 O O . LEU A 1 190 ? -20.094 8.327 55.387 1.00 79.44 190 LEU A O 1
ATOM 1493 N N . MET A 1 191 ? -18.762 8.503 53.587 1.00 74.44 191 MET A N 1
ATOM 1494 C CA . MET A 1 191 ? -17.794 9.404 54.212 1.00 74.44 191 MET A CA 1
ATOM 1495 C C . MET A 1 191 ? -18.425 10.763 54.533 1.00 74.44 191 MET A C 1
ATOM 1497 O O . MET A 1 191 ? -18.279 11.254 55.651 1.00 74.44 191 MET A O 1
ATOM 1501 N N . ASN A 1 192 ? -19.203 11.326 53.606 1.00 82.25 192 ASN A N 1
ATOM 1502 C CA . ASN A 1 192 ? -19.968 12.552 53.839 1.00 82.25 192 ASN A CA 1
ATOM 1503 C C . ASN A 1 192 ? -21.012 12.374 54.950 1.00 82.25 192 ASN A C 1
ATOM 1505 O O . ASN A 1 192 ? -21.154 13.241 55.812 1.00 82.25 192 ASN A O 1
ATOM 1509 N N . SER A 1 193 ? -21.699 11.230 54.982 1.00 83.06 193 SER A N 1
ATOM 1510 C CA . SER A 1 193 ? -22.662 10.913 56.043 1.00 83.06 193 SER A CA 1
ATOM 1511 C C . SER A 1 193 ? -21.978 10.809 57.410 1.00 83.06 193 SER A C 1
ATOM 1513 O O . SER A 1 193 ? -22.442 11.398 58.385 1.00 83.06 193 SER A O 1
ATOM 1515 N N . ALA A 1 194 ? -20.842 10.111 57.493 1.00 81.56 194 ALA A N 1
ATOM 1516 C CA . ALA A 1 194 ? -20.063 9.994 58.724 1.00 81.56 194 ALA A CA 1
ATOM 1517 C C . ALA A 1 194 ? -19.549 11.358 59.212 1.00 81.56 194 ALA A C 1
ATOM 1519 O O . ALA A 1 194 ? -19.577 11.627 60.414 1.00 81.56 194 ALA A O 1
ATOM 1520 N N . GLN A 1 195 ? -19.144 12.235 58.289 1.00 79.25 195 GLN A N 1
ATOM 1521 C CA . GLN A 1 195 ? -18.724 13.595 58.613 1.00 79.25 195 GLN A CA 1
ATOM 1522 C C . GLN A 1 195 ? -19.880 14.414 59.200 1.00 79.25 195 GLN A C 1
ATOM 1524 O O . GLN A 1 195 ? -19.718 15.029 60.249 1.00 79.25 195 GLN A O 1
ATOM 1529 N N . GLN A 1 196 ? -21.075 14.343 58.606 1.00 81.62 196 GLN A N 1
ATOM 1530 C CA . GLN A 1 196 ? -22.262 15.017 59.146 1.00 81.62 196 GLN A CA 1
ATOM 1531 C C . GLN A 1 196 ? -22.637 14.514 60.545 1.00 81.62 196 GLN A C 1
ATOM 1533 O O . GLN A 1 196 ? -23.017 15.311 61.409 1.00 81.62 196 GLN A O 1
ATOM 1538 N N . PHE A 1 197 ? -22.504 13.210 60.802 1.00 84.25 197 PHE A N 1
ATOM 1539 C CA . PHE A 1 197 ? -22.697 12.653 62.141 1.00 84.25 197 PHE A CA 1
ATOM 1540 C C . PHE A 1 197 ? -21.669 13.193 63.139 1.00 84.25 197 PHE A C 1
ATOM 1542 O O . PHE A 1 197 ? -22.049 13.599 64.239 1.00 84.25 197 PHE A O 1
ATOM 1549 N N . ALA A 1 198 ? -20.390 13.226 62.759 1.00 81.44 198 ALA A N 1
ATOM 1550 C CA . ALA A 1 198 ? -19.321 13.753 63.600 1.00 81.44 198 ALA A CA 1
ATOM 1551 C C . ALA A 1 198 ? -19.527 15.244 63.918 1.00 81.44 198 ALA A C 1
ATOM 1553 O O . ALA A 1 198 ? -19.453 15.636 65.083 1.00 81.44 198 ALA A O 1
ATOM 1554 N N . ASP A 1 199 ? -19.874 16.054 62.917 1.00 81.62 199 ASP A N 1
ATOM 1555 C CA . ASP A 1 199 ? -20.121 17.489 63.075 1.00 81.62 199 ASP A CA 1
ATOM 1556 C C . ASP A 1 199 ? -21.352 17.752 63.954 1.00 81.62 199 ASP A C 1
ATOM 1558 O O . ASP A 1 199 ? -21.341 18.636 64.814 1.00 81.62 199 ASP A O 1
ATOM 1562 N N . THR A 1 200 ? -22.404 16.940 63.805 1.00 82.38 200 THR A N 1
ATOM 1563 C CA . THR A 1 200 ? -23.605 17.024 64.648 1.00 82.38 200 THR A CA 1
ATOM 1564 C C . THR A 1 200 ? -23.290 16.650 66.094 1.00 82.38 200 THR A C 1
ATOM 1566 O O . THR A 1 200 ? -23.660 17.384 67.010 1.00 82.38 200 THR A O 1
ATOM 1569 N N . ALA A 1 201 ? -22.561 15.556 66.323 1.00 77.38 201 ALA A N 1
ATOM 1570 C CA . ALA A 1 201 ? -22.149 15.141 67.662 1.00 77.38 201 ALA A CA 1
ATOM 1571 C C . ALA A 1 201 ? -21.249 16.190 68.333 1.00 77.38 201 ALA A C 1
ATOM 1573 O O . ALA A 1 201 ? -21.438 16.504 69.509 1.00 77.38 201 ALA A O 1
ATOM 1574 N N . HIS A 1 202 ? -20.315 16.780 67.581 1.00 72.56 202 HIS A N 1
ATOM 1575 C CA . HIS A 1 202 ? -19.444 17.839 68.079 1.00 72.56 202 HIS A CA 1
ATOM 1576 C C . HIS A 1 202 ? -20.238 19.098 68.443 1.00 72.56 202 HIS A C 1
ATOM 1578 O O . HIS A 1 202 ? -20.053 19.658 69.521 1.00 72.56 202 HIS A O 1
ATOM 1584 N N . LYS A 1 203 ? -21.197 19.495 67.599 1.00 75.88 203 LYS A N 1
ATOM 1585 C CA . LYS A 1 203 ? -22.077 20.635 67.869 1.00 75.88 203 LYS A CA 1
ATOM 1586 C C . LYS A 1 203 ? -22.903 20.428 69.139 1.00 75.88 203 LYS A C 1
ATOM 1588 O O . LYS A 1 203 ? -22.951 21.337 69.958 1.00 75.88 203 LYS A O 1
ATOM 1593 N N . VAL A 1 204 ? -23.483 19.240 69.336 1.00 72.19 204 VAL A N 1
ATOM 1594 C CA . VAL A 1 204 ? -24.266 18.899 70.540 1.00 72.19 204 VAL A CA 1
ATOM 1595 C C . VAL A 1 204 ? -23.384 18.859 71.793 1.00 72.19 204 VAL A C 1
ATOM 1597 O O . VAL A 1 204 ? -23.798 19.341 72.846 1.00 72.19 204 VAL A O 1
ATOM 1600 N N . ALA A 1 205 ? -22.152 18.352 71.682 1.00 64.75 205 ALA A N 1
ATOM 1601 C CA . ALA A 1 205 ? -21.183 18.355 72.777 1.00 64.75 205 ALA A CA 1
ATOM 1602 C C . ALA A 1 205 ? -20.730 19.775 73.164 1.00 64.75 205 ALA A C 1
ATOM 1604 O O . ALA A 1 205 ? -20.538 20.054 74.345 1.00 64.75 205 ALA A O 1
ATOM 1605 N N . CYS A 1 206 ? -20.591 20.680 72.191 1.00 62.22 206 CYS A N 1
ATOM 1606 C CA . CYS A 1 206 ? -20.192 22.070 72.421 1.00 62.22 206 CYS A CA 1
ATOM 1607 C C . CYS A 1 206 ? -21.358 23.002 72.798 1.00 62.22 206 CYS A C 1
ATOM 1609 O O . CYS A 1 206 ? -21.112 24.053 73.385 1.00 62.22 206 CYS A O 1
ATOM 1611 N N . SER A 1 207 ? -22.612 22.650 72.481 1.00 57.09 207 SER A N 1
ATOM 1612 C CA . SER A 1 207 ? -23.803 23.449 72.817 1.00 57.09 207 SER A CA 1
ATOM 1613 C C . SER A 1 207 ? -24.511 23.013 74.102 1.00 57.09 207 SER A C 1
ATOM 1615 O O . SER A 1 207 ? -25.452 23.680 74.531 1.00 57.09 207 SER A O 1
ATOM 1617 N N . ALA A 1 208 ? -24.113 21.892 74.710 1.00 51.53 208 ALA A N 1
ATOM 1618 C CA . ALA A 1 208 ? -24.655 21.474 75.995 1.00 51.53 208 ALA A CA 1
ATOM 1619 C C . ALA A 1 208 ? -24.186 22.451 77.095 1.00 51.53 208 ALA A C 1
ATOM 1621 O O . ALA A 1 208 ? -22.977 22.635 77.264 1.00 51.53 208 ALA A O 1
ATOM 1622 N N . PRO A 1 209 ? -25.096 23.084 77.863 1.00 44.50 209 PRO A N 1
ATOM 1623 C CA . PRO A 1 209 ? -24.690 23.902 78.997 1.00 44.50 209 PRO A CA 1
ATOM 1624 C C . PRO A 1 209 ? -23.955 23.006 79.992 1.00 44.50 209 PRO A C 1
ATOM 1626 O O . PRO A 1 209 ? -24.414 21.900 80.285 1.00 44.50 209 PRO A O 1
ATOM 1629 N N . ALA A 1 210 ? -22.806 23.475 80.484 1.00 48.62 210 ALA A N 1
ATOM 1630 C CA . ALA A 1 210 ? -21.980 22.769 81.454 1.00 48.62 210 ALA A CA 1
ATOM 1631 C C . ALA A 1 210 ? -22.806 22.445 82.711 1.00 48.62 210 ALA A C 1
ATOM 1633 O O . ALA A 1 210 ? -22.910 23.245 83.639 1.00 48.62 210 ALA A O 1
ATOM 1634 N N . CYS A 1 211 ? -23.430 21.268 82.726 1.00 38.12 211 CYS A N 1
ATOM 1635 C CA . CYS A 1 211 ? -24.173 20.776 83.867 1.00 38.12 211 CYS A CA 1
ATOM 1636 C C . CYS A 1 211 ? -23.169 20.089 84.790 1.00 38.12 211 CYS A C 1
ATOM 1638 O O . CYS A 1 211 ? -22.725 18.961 84.571 1.00 38.12 211 CYS A O 1
ATOM 1640 N N . SER A 1 212 ? -22.757 20.836 85.805 1.00 45.16 212 SER A N 1
ATOM 1641 C CA . SER A 1 212 ? -21.932 20.400 86.917 1.00 45.16 212 SER A CA 1
ATOM 1642 C C . SER A 1 212 ? -22.631 19.290 87.707 1.00 45.16 212 SER A C 1
ATOM 1644 O O . SER A 1 212 ? -23.341 19.548 88.672 1.00 45.16 212 SER A O 1
ATOM 1646 N N . ARG A 1 213 ? -22.408 18.026 87.338 1.00 38.97 213 ARG A N 1
ATOM 1647 C CA . ARG A 1 213 ? -22.576 16.890 88.258 1.00 38.97 213 ARG A CA 1
ATOM 1648 C C . ARG A 1 213 ? -21.763 15.691 87.790 1.00 38.97 213 ARG A C 1
ATOM 1650 O O . ARG A 1 213 ? -22.141 14.954 86.890 1.00 38.97 213 ARG A O 1
ATOM 1657 N N . VAL A 1 214 ? -20.626 15.517 88.452 1.00 42.84 214 VAL A N 1
ATOM 1658 C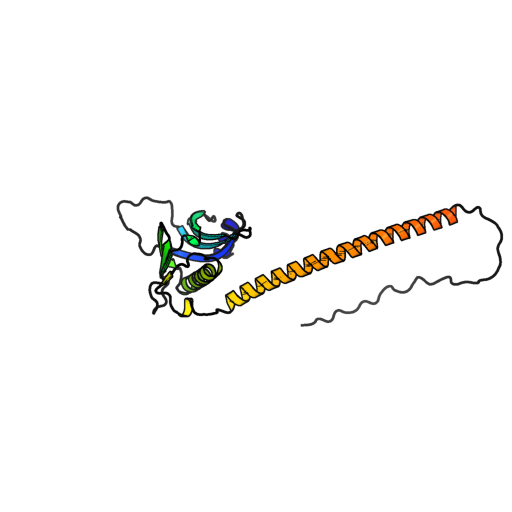 CA . VAL A 1 214 ? -19.773 14.330 88.394 1.00 42.84 214 VAL A CA 1
ATOM 1659 C C . VAL A 1 214 ? -20.468 13.178 89.128 1.00 42.84 214 VAL A C 1
ATOM 1661 O O . VAL A 1 214 ? -20.790 13.344 90.306 1.00 42.84 214 VAL A O 1
ATOM 1664 N N . PRO A 1 215 ? -20.569 11.974 88.538 1.00 38.38 215 PRO A N 1
ATOM 1665 C CA . PRO A 1 215 ? -20.501 10.743 89.301 1.00 38.38 215 PRO A CA 1
ATOM 1666 C C . PRO A 1 215 ? -19.125 10.109 89.095 1.00 38.38 215 PRO A C 1
ATOM 1668 O O . PRO A 1 215 ? -18.685 9.810 87.985 1.00 38.38 215 PRO A O 1
ATOM 1671 N N . ARG A 1 216 ? -18.434 9.898 90.215 1.00 50.72 216 ARG A N 1
ATOM 1672 C CA . ARG A 1 216 ? -17.236 9.067 90.311 1.00 50.72 216 ARG A CA 1
ATOM 1673 C C . ARG A 1 216 ? -17.571 7.649 89.845 1.00 50.72 216 ARG A C 1
ATOM 1675 O O . ARG A 1 216 ? -18.357 6.985 90.512 1.00 50.72 216 ARG A O 1
ATOM 1682 N N . ARG A 1 217 ? -16.914 7.184 88.782 1.00 42.78 217 ARG A N 1
ATOM 1683 C CA . ARG A 1 217 ? -16.263 5.861 88.647 1.00 42.78 217 ARG A CA 1
ATOM 1684 C C . ARG A 1 217 ? -15.939 5.618 87.175 1.00 42.78 217 ARG A C 1
ATOM 1686 O O . ARG A 1 217 ? -16.802 5.183 86.433 1.00 42.78 217 ARG A O 1
ATOM 1693 N N . LEU A 1 218 ? -14.692 5.886 86.796 1.00 36.28 218 LEU A N 1
ATOM 1694 C CA . LEU A 1 218 ? -13.842 5.011 85.978 1.00 36.28 218 LEU A CA 1
ATOM 1695 C C . LEU A 1 218 ? -12.484 5.708 85.805 1.00 36.28 218 LEU A C 1
ATOM 1697 O O . LEU A 1 218 ? -12.341 6.700 85.098 1.00 36.28 218 LEU A O 1
ATOM 1701 N N . THR A 1 219 ? -11.505 5.218 86.558 1.00 41.78 219 THR A N 1
ATOM 1702 C CA . THR A 1 219 ? -10.068 5.497 86.435 1.00 41.78 219 THR A CA 1
ATOM 1703 C C . THR A 1 219 ? -9.492 4.803 85.177 1.00 41.78 219 THR A C 1
ATOM 1705 O O . THR A 1 219 ? -10.193 4.006 84.556 1.00 41.78 219 THR A O 1
ATOM 1708 N N . PRO A 1 220 ? -8.265 5.134 84.724 1.00 45.06 220 PRO A N 1
ATOM 1709 C CA . PRO A 1 220 ? -8.061 5.743 83.414 1.00 45.06 220 PRO A CA 1
ATOM 1710 C C . PRO A 1 220 ? -7.366 4.816 82.404 1.00 45.06 220 PRO A C 1
ATOM 1712 O O . PRO A 1 220 ? -6.488 4.035 82.756 1.00 45.06 220 PRO A O 1
ATOM 1715 N N . LEU A 1 221 ? -7.677 4.995 81.119 1.00 34.62 221 LEU A N 1
ATOM 1716 C CA . LEU A 1 221 ? -6.817 4.591 80.002 1.00 34.62 221 LEU A CA 1
ATOM 1717 C C . LEU A 1 221 ? -6.375 5.860 79.273 1.00 34.62 221 LEU A C 1
ATOM 1719 O O . LEU A 1 221 ? -6.932 6.266 78.257 1.00 34.62 221 LEU A O 1
ATOM 1723 N N . LEU A 1 222 ? -5.381 6.520 79.859 1.00 40.34 222 LEU A N 1
ATOM 1724 C CA . LEU A 1 222 ? -4.564 7.518 79.186 1.00 40.34 222 LEU A CA 1
ATOM 1725 C C . LEU A 1 222 ? -3.201 6.884 78.904 1.00 40.34 222 LEU A C 1
ATOM 1727 O O . LEU A 1 222 ? -2.640 6.220 79.767 1.00 40.34 222 LEU A O 1
ATOM 1731 N N . GLN A 1 223 ? -2.685 7.192 77.713 1.00 35.47 223 GLN A N 1
ATOM 1732 C CA . GLN A 1 223 ? -1.305 7.014 77.244 1.00 35.47 223 GLN A CA 1
ATOM 1733 C C . GLN A 1 223 ? -0.912 5.622 76.722 1.00 35.47 223 GLN A C 1
ATOM 1735 O O . GLN A 1 223 ? -0.537 4.730 77.469 1.00 35.47 223 GLN A O 1
ATOM 1740 N N . CYS A 1 224 ? -0.854 5.488 75.391 1.00 33.91 224 CYS A N 1
ATOM 1741 C CA . CYS A 1 224 ? 0.436 5.570 74.684 1.00 33.91 224 CYS A CA 1
ATOM 1742 C C . CYS A 1 224 ? 0.269 5.468 73.157 1.00 33.91 224 CYS A C 1
ATOM 1744 O O . CYS A 1 224 ? 0.669 4.507 72.505 1.00 33.91 224 CYS A O 1
ATOM 1746 N N . THR A 1 225 ? -0.234 6.538 72.543 1.00 42.53 225 THR A N 1
ATOM 1747 C CA . THR A 1 225 ? 0.212 6.939 71.203 1.00 42.53 225 THR A CA 1
ATOM 1748 C C . THR A 1 225 ? 1.678 7.364 71.297 1.00 42.53 225 THR A C 1
ATOM 1750 O O . THR A 1 225 ? 1.947 8.518 71.618 1.00 42.53 225 THR A O 1
ATOM 1753 N N . ARG A 1 226 ? 2.624 6.438 71.100 1.00 42.44 226 ARG A N 1
ATOM 1754 C CA . ARG A 1 226 ? 4.038 6.682 70.726 1.00 42.44 226 ARG A CA 1
ATOM 1755 C C . ARG A 1 226 ? 4.792 5.352 70.748 1.00 42.44 226 ARG A C 1
ATOM 1757 O O . ARG A 1 226 ? 5.419 5.034 71.743 1.00 42.44 226 ARG A O 1
ATOM 1764 N N . LEU A 1 227 ? 4.730 4.587 69.659 1.00 38.94 227 LEU A N 1
ATOM 1765 C CA . LEU A 1 227 ? 5.771 3.633 69.239 1.00 38.94 227 LEU A CA 1
ATOM 1766 C C . LEU A 1 227 ? 5.283 2.899 67.990 1.00 38.94 227 LEU A C 1
ATOM 1768 O O . LEU A 1 227 ? 4.782 1.798 68.085 1.00 38.94 227 LEU A O 1
ATOM 1772 N N . PHE A 1 228 ? 5.408 3.523 66.821 1.00 35.44 228 PHE A N 1
ATOM 1773 C CA . PHE A 1 228 ? 5.707 2.812 65.571 1.00 35.44 228 PHE A CA 1
ATOM 1774 C C . PHE A 1 228 ? 6.320 3.818 64.592 1.00 35.44 228 PHE A C 1
ATOM 1776 O O . PHE A 1 228 ? 5.762 4.189 63.565 1.00 35.44 228 PHE A O 1
ATOM 1783 N N . ARG A 1 229 ? 7.505 4.311 64.966 1.00 41.47 229 ARG A N 1
ATOM 1784 C CA . ARG A 1 229 ? 8.453 4.925 64.039 1.00 41.47 229 ARG A CA 1
ATOM 1785 C C . ARG A 1 229 ? 9.595 3.924 63.869 1.00 41.47 229 ARG A C 1
ATOM 1787 O O . ARG A 1 229 ? 10.331 3.678 64.815 1.00 41.47 229 ARG A O 1
ATOM 1794 N N . GLY A 1 230 ? 9.706 3.364 62.666 1.00 41.03 230 GLY A N 1
ATOM 1795 C CA . GLY A 1 230 ? 10.931 2.767 62.135 1.00 41.03 230 GLY A CA 1
ATOM 1796 C C . GLY A 1 230 ? 11.213 1.304 62.479 1.00 41.03 230 GLY A C 1
ATOM 1797 O O . GLY A 1 230 ? 11.866 1.024 63.475 1.00 41.03 230 GLY A O 1
ATOM 1798 N N . ARG A 1 231 ? 10.901 0.398 61.543 1.00 37.97 231 ARG A N 1
ATOM 1799 C CA . ARG A 1 231 ? 11.861 -0.621 61.082 1.00 37.97 231 ARG A CA 1
ATOM 1800 C C . ARG A 1 231 ? 11.728 -0.799 59.570 1.00 37.97 231 ARG A C 1
ATOM 1802 O O . ARG A 1 231 ? 10.772 -1.374 59.069 1.00 37.97 231 ARG A O 1
ATOM 1809 N N . SER A 1 232 ? 12.701 -0.219 58.877 1.00 41.47 232 SER A N 1
ATOM 1810 C CA . SER A 1 232 ? 13.068 -0.507 57.492 1.00 41.47 232 SER A CA 1
ATOM 1811 C C . SER A 1 232 ? 13.781 -1.864 57.425 1.00 41.47 232 SER A C 1
ATOM 1813 O O . SER A 1 232 ? 14.479 -2.182 58.389 1.00 41.47 232 SER A O 1
ATOM 1815 N N . LEU A 1 233 ? 13.610 -2.599 56.309 1.00 40.75 233 LEU A N 1
ATOM 1816 C CA . LEU A 1 233 ? 14.460 -3.656 55.690 1.00 40.75 233 LEU A CA 1
ATOM 1817 C C . LEU A 1 233 ? 13.608 -4.826 55.129 1.00 40.75 233 LEU A C 1
ATOM 1819 O O . LEU A 1 233 ? 12.616 -5.198 55.746 1.00 40.75 233 LEU A O 1
ATOM 1823 N N . PRO A 1 234 ? 14.053 -5.545 54.077 1.00 46.47 234 PRO A N 1
ATOM 1824 C CA . PRO A 1 234 ? 14.488 -5.063 52.766 1.00 46.47 234 PRO A CA 1
ATOM 1825 C C . PRO A 1 234 ? 13.753 -5.770 51.599 1.00 46.47 234 PRO A C 1
ATOM 1827 O O . PRO A 1 234 ? 13.325 -6.920 51.693 1.00 46.47 234 PRO A O 1
ATOM 1830 N N . LEU A 1 235 ? 13.702 -5.097 50.444 1.00 41.88 235 LEU A N 1
ATOM 1831 C CA . LEU A 1 235 ? 13.330 -5.674 49.148 1.00 41.88 235 LEU A CA 1
ATOM 1832 C C . LEU A 1 235 ? 14.307 -6.794 48.745 1.00 41.88 235 LEU A C 1
ATOM 1834 O O . LEU A 1 235 ? 15.476 -6.536 48.451 1.00 41.88 235 LEU A O 1
ATOM 1838 N N . ARG A 1 236 ? 13.815 -8.037 48.664 1.00 41.44 236 ARG A N 1
ATOM 1839 C CA . ARG A 1 236 ? 14.478 -9.105 47.907 1.00 41.44 236 ARG A CA 1
ATOM 1840 C C . ARG A 1 236 ? 14.138 -8.956 46.425 1.00 41.44 236 ARG A C 1
ATOM 1842 O O . ARG A 1 236 ? 12.978 -9.020 46.033 1.00 41.44 236 ARG A O 1
ATOM 1849 N N . LYS A 1 237 ? 15.191 -8.782 45.623 1.00 46.62 237 LYS A N 1
ATOM 1850 C CA . LYS A 1 237 ? 15.214 -8.978 44.170 1.00 46.62 237 LYS A CA 1
ATOM 1851 C C . LYS A 1 237 ? 14.682 -10.378 43.837 1.00 46.62 237 LYS A C 1
ATOM 1853 O O . LYS A 1 237 ? 15.286 -11.356 44.275 1.00 46.62 237 LYS A O 1
ATOM 1858 N N . LEU A 1 238 ? 13.626 -10.468 43.031 1.00 43.34 238 LEU A N 1
ATOM 1859 C CA . LEU A 1 238 ? 13.448 -11.613 42.141 1.00 43.34 238 LEU A CA 1
ATOM 1860 C C . LEU A 1 238 ? 14.131 -11.269 40.815 1.00 43.34 238 LEU A C 1
ATOM 1862 O O . LEU A 1 238 ? 13.848 -10.233 40.212 1.00 43.34 238 LEU A O 1
ATOM 1866 N N . ARG A 1 239 ? 15.095 -12.116 40.455 1.00 49.06 239 ARG A N 1
ATOM 1867 C CA . ARG A 1 239 ? 15.465 -12.369 39.064 1.00 49.06 239 ARG A CA 1
ATOM 1868 C C . ARG A 1 239 ? 14.348 -13.158 38.399 1.00 49.06 239 ARG A C 1
ATOM 1870 O O . ARG A 1 239 ? 13.707 -13.945 39.132 1.00 49.06 239 ARG A O 1
#

Secondary structure (DSSP, 8-state):
--HHHHHIIIIIGGGTEEEEEEEEEEES-----TT-----SS-EEEEEEEEEESSSSP-EEEEEEEEETT---EEEEEEEEGGGEEEEE-S-SSS--SEEEEEESS-EEEEEES-HHHHHHHHHHHHHHHHHH--S-PPEEES--HHHHS---HHHHHHHHHHHHHHHHHHHHHHHHHHHHHHHHHHHHHHHHHHHHHHHHHHHHHHS-----PPP-------------------PPP-

Mean predicted aligned error: 17.04 Å

Foldseek 3Di:
DDPVVLCQVQPAVVVQKGWPAKFWKDFPDDPPPVVPCPDDDADKIKMWIWIWHPDPPIWIKTWIWIDGPPDPDIDTDDMDTLQQWAAKEPPAQPDQFQWIWTHGVPDITTIGTPGSVSSLVVLLSSLVCQVVPVDPDGHYYHNHHCVSNVDPPPVVVVVVVVVVVVVVVVVVVVVVVVVVVVVVVVVVVVVVVVVVVVVVVVCCVVPDPPDDDDDDDDDDDDDDPDDDDDDDDDDDDDD

InterPro domains:
  IPR028258 Exocyst complex component Sec3, PIP2-binding N-terminal domain [PF15277] (43-132)
  IPR028258 Exocyst complex component Sec3, PIP2-binding N-terminal domain [SM01313] (41-133)
  IPR037821 Syntaxin-binding protein 6, PH domain [cd14681] (2-131)
  IPR042855 v-SNARE, coiled-coil homology domain [PS50892] (151-211)